Protein AF-A0A661QYV4-F1 (afdb_monomer)

Mean predicted aligned error: 10.54 Å

Nearest PDB structures (foldseek):
  2z9o-assembly1_B  TM=5.963E-01  e=1.284E+00  Escherichia coli K-12
  8gmx-assembly1_A  TM=3.041E-01  e=3.313E+00  Lacticaseibacillus rhamnosus GG
  7p7t-assembly1_Q  TM=2.553E-01  e=3.503E+00  Enterococcus faecalis
  5u2h-assembly2_B  TM=3.294E-01  e=9.039E+00  Ailuropoda melanoleuca
  6u9w-assembly1_C  TM=3.303E-01  e=8.549E+00  Rattus norvegicus

Solvent-accessible surface area (backbone atoms only — not comparable to full-atom values): 18587 Å² total; per-residue (Å²): 140,77,83,86,74,92,75,89,66,81,91,77,56,95,66,60,59,64,60,53,50,51,52,50,49,53,60,71,39,46,66,55,54,52,51,52,51,51,47,52,54,50,51,52,51,50,51,52,51,52,52,49,51,52,54,49,49,52,51,48,53,56,50,58,78,63,63,58,73,59,79,72,40,75,56,83,74,84,79,81,49,97,59,96,59,59,32,79,81,77,50,86,80,82,56,55,66,81,57,78,90,79,90,81,91,83,82,87,87,75,78,74,49,50,39,71,44,56,35,48,79,31,66,55,57,77,48,56,68,32,69,74,46,37,36,21,33,26,39,59,73,37,53,45,79,36,51,32,75,36,19,59,56,50,50,32,50,51,44,38,50,43,31,71,44,99,66,52,39,53,39,45,47,45,77,46,75,82,52,90,57,28,35,26,51,31,42,30,27,74,55,60,40,89,79,48,75,49,70,32,32,34,16,69,42,64,36,52,45,67,40,43,68,43,74,94,67,79,41,73,59,37,72,48,100,57,18,35,24,35,46,79,33,84,54,44,80,50,26,44,27,73,75,43,60,47,87,49,65,38,68,46,63,36,29,42,30,24,68,88,74,47,76,40,74,41,77,48,41,35,72,68,33,16,52,56,49,50,28,48,48,53,54,68,39,96,41,53,70,47,46,46,44,79,45,79,45,78,74,88,85,51,71,26,28,24,44,33,35,38,43,33,87,46,74,49,61,84,34,33,56,47,26,52,45,31,33,31,68

Radius of gyration: 41.39 Å; Cα contacts (8 Å, |Δi|>4): 556; chains: 1; bounding box: 146×60×66 Å

Foldseek 3Di:
DDDDDDDPPPPPDPPPVVVVVVVVVVVVCVVVVVVVVVVVVVVVVVVVVVVVVVVVVVVVVVVVVVVDVLVVLADDDDDQDPDPDGPVVVDDDHDHSPRDDDDDDDDDPDDFFKDKFKFFWAQDQQAFQADLQAFWKDKQLAIFGDHSNDGNPRSQVSLVVCLVDPDHSQWHWDWDDPDNSGIIIMIIRVDTDDVHIDIFGFWLHPNCVVRPRDDPDKAFQADDPFWFKFDWWQDQADAQCVRSVTPDHDWDWKWWQAPVRDTFTFTDTSVGDGNVRSQVRQCPTPGHQKHWDWDWDDPPPGIIIMIIIGRTDDMDDSTRPCRSRSRMD

Secondary structure (DSSP, 8-state):
---------TTTSS--HHHHHHHHHHHHHHHHHHHHHHHHHHHHHHHHHHHHHHHHHHHHHHHHTT--GGGG---------SSSS-GGGT------TTPPP--------------EEEPPPBS-SSS---GGG-EEEEETTEEEEEPTT--HHHHHHHHHHHHTSSS--SEEEEEEEEETTEEEEEEEESS-SSS---EEE-SSS-HHHHTTSS-S---BSEEETTEEE---BS-SSSBHHHHHT-SS--EEEEEEE-TTS-EEEEEEETTT-BHHHHHHHHHHS--TT-EEEEEEEE-SSSEEEEEEEES---EEESSSHHHHTTSB-

pLDDT: mean 90.56, std 11.26, range [36.16, 98.56]

Structure (mmCIF, N/CA/C/O backbone):
data_AF-A0A661QYV4-F1
#
_entry.id   AF-A0A661QYV4-F1
#
loop_
_atom_site.group_PDB
_atom_site.id
_atom_site.type_symbol
_atom_site.label_atom_id
_atom_site.label_alt_id
_atom_site.label_comp_id
_atom_site.label_asym_id
_atom_site.label_entity_id
_atom_site.label_seq_id
_atom_site.pdbx_PDB_ins_code
_atom_site.Cartn_x
_atom_site.Cartn_y
_atom_site.Cartn_z
_atom_site.occupancy
_atom_site.B_iso_or_equiv
_atom_site.auth_seq_id
_atom_site.auth_comp_id
_atom_site.auth_asym_id
_atom_site.auth_atom_id
_atom_site.pdbx_PDB_model_num
ATOM 1 N N . MET A 1 1 ? -114.377 -28.326 36.965 1.00 37.56 1 MET A N 1
ATOM 2 C CA . MET A 1 1 ? -114.613 -27.350 35.877 1.00 37.56 1 MET A CA 1
ATOM 3 C C . MET A 1 1 ? -114.542 -25.993 36.542 1.00 37.56 1 MET A C 1
ATOM 5 O O . MET A 1 1 ? -115.234 -25.814 37.524 1.00 37.56 1 MET A O 1
ATOM 9 N N . VAL A 1 2 ? -113.676 -25.058 36.188 1.00 36.16 2 VAL A N 1
ATOM 10 C CA . VAL A 1 2 ? -113.198 -24.597 34.875 1.00 36.16 2 VAL A CA 1
ATOM 11 C C . VAL A 1 2 ? -111.848 -23.915 35.216 1.00 36.16 2 VAL A C 1
ATOM 13 O O . VAL A 1 2 ? -111.773 -23.246 36.238 1.00 36.16 2 VAL A O 1
ATOM 16 N N . MET A 1 3 ? -110.692 -24.290 34.653 1.00 43.97 3 MET A N 1
ATOM 17 C CA . MET A 1 3 ? -110.145 -23.831 33.362 1.00 43.97 3 MET A CA 1
ATOM 18 C C . MET A 1 3 ? -110.310 -22.325 33.112 1.00 43.97 3 MET A C 1
ATOM 20 O O . MET A 1 3 ? -111.326 -21.742 33.454 1.00 43.97 3 MET A O 1
ATOM 24 N N . SER A 1 4 ? -109.329 -21.756 32.413 1.00 39.94 4 SER A N 1
ATOM 25 C CA . SER A 1 4 ? -109.308 -20.390 31.874 1.00 39.94 4 SER A CA 1
ATOM 26 C C . SER A 1 4 ? -109.080 -19.268 32.897 1.00 39.94 4 SER A C 1
ATOM 28 O O . SER A 1 4 ? -109.692 -19.225 33.951 1.00 39.94 4 SER A O 1
ATOM 30 N N . THR A 1 5 ? -108.217 -18.287 32.654 1.00 39.47 5 THR A N 1
ATOM 31 C CA . THR A 1 5 ? -107.481 -17.916 31.437 1.00 39.47 5 THR A CA 1
ATOM 32 C C . THR A 1 5 ? -106.412 -16.913 31.846 1.00 39.47 5 THR A C 1
ATOM 34 O O . THR A 1 5 ? -106.595 -16.155 32.793 1.00 39.47 5 THR A O 1
ATOM 37 N N . GLN A 1 6 ? -105.315 -16.915 31.100 1.00 56.28 6 GLN A N 1
ATOM 38 C CA . GLN A 1 6 ? -104.223 -15.952 31.161 1.00 56.28 6 GLN A CA 1
ATOM 39 C C . GLN A 1 6 ? -104.718 -14.501 31.275 1.00 56.28 6 GLN A C 1
ATOM 41 O O . GLN A 1 6 ? -105.495 -14.044 30.440 1.00 56.28 6 GLN A O 1
ATOM 46 N N . SER A 1 7 ? -104.169 -13.749 32.226 1.00 38.91 7 SER A N 1
ATOM 47 C CA . SER A 1 7 ? -104.033 -12.300 32.089 1.00 38.91 7 SER A CA 1
ATOM 48 C C . SER A 1 7 ? -102.706 -11.867 32.703 1.00 38.91 7 SER A C 1
ATOM 50 O O . SER A 1 7 ? -102.580 -11.695 33.916 1.00 38.91 7 SER A O 1
ATOM 52 N N . VAL A 1 8 ? -101.705 -11.717 31.837 1.00 56.12 8 VAL A N 1
ATOM 53 C CA . VAL A 1 8 ? -100.491 -10.950 32.117 1.00 56.12 8 VAL A CA 1
ATOM 54 C C . VAL A 1 8 ? -100.934 -9.516 32.397 1.00 56.12 8 VAL A C 1
ATOM 56 O O . VAL A 1 8 ? -101.281 -8.779 31.481 1.00 56.12 8 VAL A O 1
ATOM 59 N N . SER A 1 9 ? -100.954 -9.130 33.671 1.00 41.25 9 SER A N 1
ATOM 60 C CA . SER A 1 9 ? -101.151 -7.743 34.096 1.00 41.25 9 SER A CA 1
ATOM 61 C C . SER A 1 9 ? -99.788 -7.127 34.396 1.00 41.25 9 SER A C 1
ATOM 63 O O . SER A 1 9 ? -99.445 -6.829 35.541 1.00 41.25 9 SER A O 1
ATOM 65 N N . GLY A 1 10 ? -98.979 -6.991 33.347 1.00 54.81 10 GLY A N 1
ATOM 66 C CA . GLY A 1 10 ? -97.777 -6.171 33.397 1.00 54.81 10 GLY A CA 1
ATOM 67 C C . GLY A 1 10 ? -98.165 -4.706 33.594 1.00 54.81 10 GLY A C 1
ATOM 68 O O . GLY A 1 10 ? -99.114 -4.236 32.975 1.00 54.81 10 GLY A O 1
ATOM 69 N N . LEU A 1 11 ? -97.398 -4.006 34.436 1.00 50.47 11 LEU A N 1
ATOM 70 C CA . LEU A 1 11 ? -97.398 -2.557 34.718 1.00 50.47 11 LEU A CA 1
ATOM 71 C C . LEU A 1 11 ? -98.163 -2.044 35.959 1.00 50.47 11 LEU A C 1
ATOM 73 O O . LEU A 1 11 ? -97.862 -0.927 36.366 1.00 50.47 11 LEU A O 1
ATOM 77 N N . ALA A 1 12 ? -99.055 -2.809 36.612 1.00 51.59 12 ALA A N 1
ATOM 78 C CA . ALA A 1 12 ? -99.827 -2.304 37.775 1.00 51.59 12 ALA A CA 1
ATOM 79 C C . ALA A 1 12 ? -99.803 -3.170 39.054 1.00 51.59 12 ALA A C 1
ATOM 81 O O . ALA A 1 12 ? -100.277 -2.730 40.100 1.00 51.59 12 ALA A O 1
ATOM 82 N N . SER A 1 13 ? -99.245 -4.383 39.012 1.00 53.25 13 SER A N 1
ATOM 83 C CA . SER A 1 13 ? -98.922 -5.120 40.240 1.00 53.25 13 SER A CA 1
ATOM 84 C C . SER A 1 13 ? -97.615 -4.543 40.776 1.00 53.25 13 SER A C 1
ATOM 86 O O . SER A 1 13 ? -96.685 -4.395 39.990 1.00 53.25 13 SER A O 1
ATOM 88 N N . GLY A 1 14 ? -97.490 -4.235 42.067 1.00 55.12 14 GLY A N 1
ATOM 89 C CA . GLY A 1 14 ? -96.231 -3.793 42.701 1.00 55.12 14 GLY A CA 1
ATOM 90 C C . GLY A 1 14 ? -95.089 -4.827 42.661 1.00 55.12 14 GLY A C 1
ATOM 91 O O . GLY A 1 14 ? -94.194 -4.791 43.496 1.00 55.12 14 GLY A O 1
ATOM 92 N N . LEU A 1 15 ? -95.148 -5.775 41.723 1.00 54.16 15 LEU A N 1
ATOM 93 C CA . LEU A 1 15 ? -94.100 -6.694 41.331 1.00 54.16 15 LEU A CA 1
ATOM 94 C C . LEU A 1 15 ? -93.075 -5.940 40.487 1.00 54.16 15 LEU A C 1
ATOM 96 O O . LEU A 1 15 ? -93.320 -5.601 39.324 1.00 54.16 15 LEU A O 1
ATOM 100 N N . ASP A 1 16 ? -91.909 -5.717 41.084 1.00 71.69 16 ASP A N 1
ATOM 101 C CA . ASP A 1 16 ? -90.728 -5.222 40.392 1.00 71.69 16 ASP A CA 1
ATOM 102 C C . ASP A 1 16 ? -90.175 -6.311 39.458 1.00 71.69 16 ASP A C 1
ATOM 104 O O . ASP A 1 16 ? -89.226 -7.035 39.753 1.00 71.69 16 ASP A O 1
ATOM 108 N N . TRP A 1 17 ? -90.833 -6.475 38.313 1.00 71.06 17 TRP A N 1
ATOM 109 C CA . TRP A 1 17 ? -90.435 -7.428 37.282 1.00 71.06 17 TRP A CA 1
ATOM 110 C C . TRP A 1 17 ? -89.042 -7.119 36.725 1.00 71.06 17 TRP A C 1
ATOM 112 O O . TRP A 1 17 ? -88.386 -8.034 36.235 1.00 71.06 17 TRP A O 1
ATOM 122 N N . ARG A 1 18 ? -88.573 -5.863 36.825 1.00 71.62 18 ARG A N 1
ATOM 123 C CA . ARG A 1 18 ? -87.194 -5.510 36.476 1.00 71.62 18 ARG A CA 1
ATOM 124 C C . ARG A 1 18 ? -86.229 -6.153 37.459 1.00 71.62 18 ARG A C 1
ATOM 126 O O . ARG A 1 18 ? -85.335 -6.847 37.005 1.00 71.62 18 ARG A O 1
ATOM 133 N N . SER A 1 19 ? -86.486 -6.057 38.765 1.00 76.50 19 SER A N 1
ATOM 134 C CA . SER A 1 19 ? -85.679 -6.755 39.777 1.00 76.50 19 SER A CA 1
ATOM 135 C C . SER A 1 19 ? -85.677 -8.277 39.588 1.00 76.50 19 SER A C 1
ATOM 137 O O . SER A 1 19 ? -84.634 -8.900 39.736 1.00 76.50 19 SER A O 1
ATOM 139 N N . ILE A 1 20 ? -86.810 -8.893 39.226 1.00 77.69 20 ILE A N 1
ATOM 140 C CA . ILE A 1 20 ? -86.879 -10.350 38.988 1.00 77.69 20 ILE A CA 1
ATOM 141 C C . ILE A 1 20 ? -86.113 -10.752 37.719 1.00 77.69 20 ILE A C 1
ATOM 143 O O . ILE A 1 20 ? -85.428 -11.774 37.718 1.00 77.69 20 ILE A O 1
ATOM 147 N N . ILE A 1 21 ? -86.215 -9.969 36.640 1.00 80.06 21 ILE A N 1
ATOM 148 C CA . ILE A 1 21 ? -85.431 -10.202 35.420 1.00 80.06 21 ILE A CA 1
ATOM 149 C C . ILE A 1 21 ? -83.944 -9.980 35.691 1.00 80.06 21 ILE A C 1
ATOM 151 O O . ILE A 1 21 ? -83.141 -10.802 35.267 1.00 80.06 21 ILE A O 1
ATOM 155 N N . ASP A 1 22 ? -83.573 -8.941 36.435 1.00 80.88 22 ASP A N 1
ATOM 156 C CA . ASP A 1 22 ? -82.189 -8.691 36.834 1.00 80.88 22 ASP A CA 1
ATOM 157 C C . ASP A 1 22 ? -81.645 -9.841 37.691 1.00 80.88 22 ASP A C 1
ATOM 159 O O . ASP A 1 22 ? -80.514 -10.277 37.491 1.00 80.88 22 ASP A O 1
ATOM 163 N N . ASP A 1 23 ? -82.443 -10.393 38.607 1.00 80.19 23 ASP A N 1
ATOM 164 C CA . ASP A 1 23 ? -82.041 -11.535 39.432 1.00 80.19 23 ASP A CA 1
ATOM 165 C C . ASP A 1 23 ? -81.943 -12.846 38.630 1.00 80.19 23 ASP A C 1
ATOM 167 O O . ASP A 1 23 ? -81.025 -13.636 38.863 1.00 80.19 23 ASP A O 1
ATOM 171 N N . LEU A 1 24 ? -82.813 -13.065 37.636 1.00 80.88 24 LEU A N 1
ATOM 172 C CA . LEU A 1 24 ? -82.694 -14.183 36.690 1.00 80.88 24 LEU A CA 1
ATOM 173 C C . LEU A 1 24 ? -81.483 -14.021 35.763 1.00 80.88 24 LEU A C 1
ATOM 175 O O . LEU A 1 24 ? -80.757 -14.989 35.550 1.00 80.88 24 LEU A O 1
ATOM 179 N N . MET A 1 25 ? -81.212 -12.807 35.272 1.00 81.06 25 MET A N 1
ATOM 180 C CA . MET A 1 25 ? -80.010 -12.509 34.490 1.00 81.06 25 MET A CA 1
ATOM 181 C C . MET A 1 25 ? -78.741 -12.717 35.317 1.00 81.06 25 MET A C 1
ATOM 183 O O . MET A 1 25 ? -77.788 -13.290 34.805 1.00 81.06 25 MET A O 1
ATOM 187 N N . LYS A 1 26 ? -78.719 -12.339 36.604 1.00 83.25 26 LYS A N 1
ATOM 188 C CA . LYS A 1 26 ? -77.592 -12.642 37.507 1.00 83.25 26 LYS A CA 1
ATOM 189 C C . LYS A 1 26 ? -77.372 -14.146 37.672 1.00 83.25 26 LYS A C 1
ATOM 191 O O . LYS A 1 26 ? -76.231 -14.587 37.743 1.00 83.25 26 LYS A O 1
ATOM 196 N N . ILE A 1 27 ? -78.440 -14.944 37.750 1.00 83.19 27 ILE A N 1
ATOM 197 C CA . ILE A 1 27 ? -78.331 -16.409 37.828 1.00 83.19 27 ILE A CA 1
ATOM 198 C C . ILE A 1 27 ? -77.784 -16.981 36.516 1.00 83.19 27 ILE A C 1
ATOM 200 O O . ILE A 1 27 ? -76.873 -17.807 36.564 1.00 83.19 27 ILE A O 1
ATOM 204 N N . GLU A 1 28 ? -78.290 -16.510 35.376 1.00 83.56 28 GLU A N 1
ATOM 205 C CA . GLU A 1 28 ? -77.839 -16.916 34.039 1.00 83.56 28 GLU A CA 1
ATOM 206 C C . GLU A 1 28 ? -76.396 -16.460 33.748 1.00 83.56 28 GLU A C 1
ATOM 208 O O . GLU A 1 28 ? -75.685 -17.122 33.000 1.00 83.56 28 GLU A O 1
ATOM 213 N N . HIS A 1 29 ? -75.924 -15.377 34.383 1.00 90.88 29 HIS A N 1
ATOM 214 C CA . HIS A 1 29 ? -74.552 -14.865 34.259 1.00 90.88 29 HIS A CA 1
ATOM 215 C C . HIS A 1 29 ? -73.533 -15.588 35.157 1.00 90.88 29 HIS A C 1
ATOM 217 O O . HIS A 1 29 ? -72.329 -15.474 34.936 1.00 90.88 29 HIS A O 1
ATOM 223 N N . ARG A 1 30 ? -73.964 -16.408 36.128 1.00 87.50 30 ARG A N 1
ATOM 224 C CA . ARG A 1 30 ? -73.048 -17.190 36.990 1.00 87.50 30 ARG A CA 1
ATOM 225 C C . ARG A 1 30 ? -71.982 -18.007 36.238 1.00 87.50 30 ARG A C 1
ATOM 227 O O . ARG A 1 30 ? -70.852 -18.052 36.721 1.00 87.50 30 ARG A O 1
ATOM 234 N N . PRO A 1 31 ? -72.270 -18.672 35.099 1.00 88.81 31 PRO A N 1
ATOM 235 C CA . PRO A 1 31 ? -71.253 -19.373 34.318 1.00 88.81 31 PRO A CA 1
ATOM 236 C C . PRO A 1 31 ? -70.201 -18.414 33.755 1.00 88.81 31 PRO A C 1
ATOM 238 O O . PRO A 1 31 ? -69.024 -18.760 33.719 1.00 88.81 31 PRO A O 1
ATOM 241 N N . VAL A 1 32 ? -70.614 -17.207 33.354 1.00 89.00 32 VAL A N 1
ATOM 242 C CA . VAL A 1 32 ? -69.711 -16.157 32.867 1.00 89.00 32 VAL A CA 1
ATOM 243 C C . VAL A 1 32 ? -68.823 -15.667 34.005 1.00 89.00 32 VAL A C 1
ATOM 245 O O . VAL A 1 32 ? -67.611 -15.620 33.833 1.00 89.00 32 VAL A O 1
ATOM 248 N N . ASP A 1 33 ? -69.387 -15.418 35.190 1.00 90.56 33 ASP A N 1
ATOM 249 C CA . ASP A 1 33 ? -68.606 -15.032 36.373 1.00 90.56 33 ASP A CA 1
ATOM 250 C C . ASP A 1 33 ? -67.588 -16.117 36.759 1.00 90.56 33 ASP A C 1
ATOM 252 O O . ASP A 1 33 ? -66.456 -15.815 37.136 1.00 90.56 33 ASP A O 1
ATOM 256 N N . LEU A 1 34 ? -67.953 -17.400 36.652 1.00 91.69 34 LEU A N 1
ATOM 257 C CA . LEU A 1 34 ? -67.032 -18.516 36.890 1.00 91.69 34 LEU A CA 1
ATOM 258 C C . LEU A 1 34 ? -65.874 -18.527 35.884 1.00 91.69 34 LEU A C 1
ATOM 260 O O . LEU A 1 34 ? -64.726 -18.706 36.291 1.00 91.69 34 LEU A O 1
ATOM 264 N N . VAL A 1 35 ? -66.156 -18.321 34.596 1.00 93.06 35 VAL A N 1
ATOM 265 C CA . VAL A 1 35 ? -65.128 -18.271 33.544 1.00 93.06 35 VAL A CA 1
ATOM 266 C C . VAL A 1 35 ? -64.252 -17.021 33.677 1.00 93.06 35 VAL A C 1
ATOM 268 O O . VAL A 1 35 ? -63.037 -17.128 33.528 1.00 93.06 35 VAL A O 1
ATOM 271 N N . GLU A 1 36 ? -64.812 -15.859 34.021 1.00 92.56 36 GLU A N 1
ATOM 272 C CA . GLU A 1 36 ? -64.037 -14.628 34.232 1.00 92.56 36 GLU A CA 1
ATOM 273 C C . GLU A 1 36 ? -63.127 -14.748 35.466 1.00 92.56 36 GLU A C 1
ATOM 275 O O . GLU A 1 36 ? -61.961 -14.354 35.420 1.00 92.56 36 GLU A O 1
ATOM 280 N N . ASN A 1 37 ? -63.602 -15.390 36.540 1.00 92.94 37 ASN A N 1
ATOM 281 C CA . ASN A 1 37 ? -62.767 -15.723 37.697 1.00 92.94 37 ASN A CA 1
ATOM 282 C C . ASN A 1 37 ? -61.632 -16.691 37.319 1.00 92.94 37 ASN A C 1
ATOM 284 O O . ASN A 1 37 ? -60.481 -16.459 37.688 1.00 92.94 37 ASN A O 1
ATOM 288 N N . GLN A 1 38 ? -61.922 -17.738 36.535 1.00 93.75 38 GLN A N 1
ATOM 289 C CA . GLN A 1 38 ? -60.893 -18.657 36.029 1.00 93.75 38 GLN A CA 1
ATOM 290 C C . GLN A 1 38 ? -59.862 -17.934 35.158 1.00 93.75 38 GLN A C 1
ATOM 292 O O . GLN A 1 38 ? -58.663 -18.161 35.314 1.00 93.75 38 GLN A O 1
ATOM 297 N N . LYS A 1 39 ? -60.309 -17.044 34.267 1.00 94.56 39 LYS A N 1
ATOM 298 C CA . LYS A 1 39 ? -59.438 -16.209 33.436 1.00 94.56 39 LYS A CA 1
ATOM 299 C C . LYS A 1 39 ? -58.541 -15.323 34.296 1.00 94.56 39 LYS A C 1
ATOM 301 O O . LYS A 1 39 ? -57.332 -15.344 34.089 1.00 94.56 39 LYS A O 1
ATOM 306 N N . SER A 1 40 ? -59.092 -14.634 35.299 1.00 95.06 40 SER A N 1
ATOM 307 C CA . SER A 1 40 ? -58.305 -13.822 36.238 1.00 95.06 40 SER A CA 1
ATOM 308 C C . SER A 1 40 ? -57.241 -14.654 36.966 1.00 95.06 40 SER A C 1
ATOM 310 O O . SER A 1 40 ? -56.095 -14.224 37.108 1.00 95.06 40 SER A O 1
ATOM 312 N N . ASP A 1 41 ? -57.577 -15.876 37.383 1.00 95.69 41 ASP A N 1
ATOM 313 C CA . ASP A 1 41 ? -56.621 -16.788 38.015 1.00 95.69 41 ASP A CA 1
ATOM 314 C C . ASP A 1 41 ? -55.533 -17.270 37.043 1.00 95.69 41 ASP A C 1
ATOM 316 O O . ASP A 1 41 ? -54.366 -17.385 37.432 1.00 95.69 41 ASP A O 1
ATOM 320 N N . TYR A 1 42 ? -55.875 -17.538 35.779 1.00 96.00 42 TYR A N 1
ATOM 321 C CA . TYR A 1 42 ? -54.898 -17.889 34.745 1.00 96.00 42 TYR A CA 1
ATOM 322 C C . TYR A 1 42 ? -53.994 -16.711 34.365 1.00 96.00 42 TYR A C 1
ATOM 324 O O . TYR A 1 42 ? -52.795 -16.920 34.197 1.00 96.00 42 TYR A O 1
ATOM 332 N N . GLU A 1 43 ? -54.516 -15.486 34.291 1.00 95.50 43 GLU A N 1
ATOM 333 C CA . GLU A 1 43 ? -53.730 -14.270 34.040 1.00 95.50 43 GLU A CA 1
ATOM 334 C C . GLU A 1 43 ? -52.725 -14.008 35.169 1.00 95.50 43 GLU A C 1
ATOM 336 O O . GLU A 1 43 ? -51.551 -13.750 34.898 1.00 95.50 43 GLU A O 1
ATOM 341 N N . LYS A 1 44 ? -53.132 -14.175 36.437 1.00 96.06 44 LYS A N 1
ATOM 342 C CA . LYS A 1 44 ? -52.207 -14.111 37.586 1.00 96.06 44 LYS A CA 1
ATOM 343 C C . LYS A 1 44 ? -51.114 -15.172 37.480 1.00 96.06 44 LYS A C 1
ATOM 345 O O . LYS A 1 44 ? -49.937 -14.850 37.615 1.00 96.06 44 LYS A O 1
ATOM 350 N N . LYS A 1 45 ? -51.480 -16.427 37.189 1.00 95.19 45 LYS A N 1
ATOM 351 C CA . LYS A 1 45 ? -50.505 -17.517 36.990 1.00 95.19 45 LYS A CA 1
ATOM 352 C C . LYS A 1 45 ? -49.539 -17.209 35.847 1.00 95.19 45 LYS A C 1
ATOM 354 O O . LYS A 1 45 ? -48.346 -17.445 35.997 1.00 95.19 45 LYS A O 1
ATOM 359 N N . LEU A 1 46 ? -50.032 -16.685 34.725 1.00 95.81 46 LEU A N 1
ATOM 360 C CA . LEU A 1 46 ? -49.204 -16.296 33.584 1.00 95.81 46 LEU A CA 1
ATOM 361 C C . LEU A 1 46 ? -48.212 -15.192 33.969 1.00 95.81 46 LEU A C 1
ATOM 363 O O . LEU A 1 46 ? -47.031 -15.316 33.654 1.00 95.81 46 LEU A O 1
ATOM 367 N N . SER A 1 47 ? -48.666 -14.163 34.688 1.00 95.75 47 SER A N 1
ATOM 368 C CA . SER A 1 47 ? -47.808 -13.081 35.184 1.00 95.75 47 SER A CA 1
ATOM 369 C C . SER A 1 47 ? -46.700 -13.606 36.105 1.00 95.75 47 SER A C 1
ATOM 371 O O . SER A 1 47 ? -45.536 -13.233 35.951 1.00 95.75 47 SER A O 1
ATOM 373 N N . GLU A 1 48 ? -47.025 -14.518 37.027 1.00 96.75 48 GLU A N 1
ATOM 374 C CA . GLU A 1 48 ? -46.026 -15.161 37.893 1.00 96.75 48 GLU A CA 1
ATOM 375 C C . GLU A 1 48 ? -45.021 -16.002 37.086 1.00 96.75 48 GLU A C 1
ATOM 377 O O . GLU A 1 48 ? -43.814 -15.909 37.311 1.00 96.75 48 GLU A O 1
ATOM 382 N N . TRP A 1 49 ? -45.480 -16.759 36.081 1.00 97.25 49 TRP A N 1
ATOM 383 C CA . TRP A 1 49 ? -44.596 -17.516 35.185 1.00 97.25 49 TRP A CA 1
ATOM 384 C C . TRP A 1 49 ? -43.684 -16.617 34.343 1.00 97.25 49 TRP A C 1
ATOM 386 O O . TRP A 1 49 ? -42.509 -16.934 34.169 1.00 97.25 49 TRP A O 1
ATOM 396 N N . GLN A 1 50 ? -44.183 -15.483 33.848 1.00 96.81 50 GLN A N 1
ATOM 397 C CA . GLN A 1 50 ? -43.380 -14.497 33.116 1.00 96.81 50 GLN A CA 1
ATOM 398 C C . GLN A 1 50 ? -42.321 -13.849 34.018 1.00 96.81 50 GLN A C 1
ATOM 400 O O . GLN A 1 50 ? -41.164 -13.704 33.610 1.00 96.81 50 GLN A O 1
ATOM 405 N N . SER A 1 51 ? -42.687 -13.515 35.260 1.00 96.62 51 SER A N 1
ATOM 406 C CA . SER A 1 51 ? -41.760 -13.009 36.279 1.00 96.62 51 SER A CA 1
ATOM 407 C C . SER A 1 51 ? -40.672 -14.038 36.595 1.00 96.62 51 SER A C 1
ATOM 409 O O . SER A 1 51 ? -39.481 -13.714 36.578 1.00 96.62 51 SER A O 1
ATOM 411 N N . PHE A 1 52 ? -41.058 -15.301 36.799 1.00 96.81 52 PHE A N 1
ATOM 412 C CA . PHE A 1 52 ? -40.123 -16.399 37.029 1.00 96.81 52 PHE A CA 1
ATOM 413 C C . PHE A 1 52 ? -39.172 -16.600 35.844 1.00 96.81 52 PHE A C 1
ATOM 415 O O . PHE A 1 52 ? -37.959 -16.652 36.040 1.00 96.81 52 PHE A O 1
ATOM 422 N N . ASN A 1 53 ? -39.697 -16.640 34.616 1.00 96.81 53 ASN A N 1
ATOM 423 C CA . ASN A 1 53 ? -38.890 -16.773 33.404 1.00 96.81 53 ASN A CA 1
ATOM 424 C C . ASN A 1 53 ? -37.882 -15.624 33.260 1.00 96.81 53 ASN A C 1
ATOM 426 O O . ASN A 1 53 ? -36.720 -15.860 32.945 1.00 96.81 53 ASN A O 1
ATOM 430 N N . SER A 1 54 ? -38.298 -14.391 33.560 1.00 96.69 54 SER A N 1
ATOM 431 C CA . SER A 1 54 ? -37.410 -13.223 33.527 1.00 96.69 54 SER A CA 1
ATOM 432 C C . SER A 1 54 ? -36.275 -13.351 34.545 1.00 96.69 54 SER A C 1
ATOM 434 O O . SER A 1 54 ? -35.116 -13.131 34.208 1.00 96.69 54 SER A O 1
ATOM 436 N N . LYS A 1 55 ? -36.582 -13.778 35.778 1.00 97.31 55 LYS A N 1
ATOM 437 C CA . LYS A 1 55 ? -35.569 -14.010 36.822 1.00 97.31 55 LYS A CA 1
ATOM 438 C C . LYS A 1 55 ? -34.608 -15.140 36.453 1.00 97.31 55 LYS A C 1
ATOM 440 O O . LYS A 1 55 ? -33.408 -15.014 36.688 1.00 97.31 55 LYS A O 1
ATOM 445 N N . LEU A 1 56 ? -35.117 -16.224 35.869 1.00 97.12 56 LEU A N 1
ATOM 446 C CA . LEU A 1 56 ? -34.298 -17.345 35.416 1.00 97.12 56 LEU A CA 1
ATOM 447 C C . LEU A 1 56 ? -33.385 -16.936 34.255 1.00 97.12 56 LEU A C 1
ATOM 449 O O . LEU A 1 56 ? -32.216 -17.314 34.243 1.00 97.12 56 LEU A O 1
ATOM 453 N N . LEU A 1 57 ? -33.886 -16.121 33.323 1.00 97.12 57 LEU A N 1
ATOM 454 C CA . LEU A 1 57 ? -33.084 -15.558 32.243 1.00 97.12 57 LEU A CA 1
ATOM 455 C C . LEU A 1 57 ? -31.967 -14.662 32.792 1.00 97.12 57 LEU A C 1
ATOM 457 O O . LEU A 1 57 ? -30.822 -14.826 32.388 1.00 97.12 57 LEU A O 1
ATOM 461 N N . SER A 1 58 ? -32.260 -13.787 33.763 1.00 96.81 58 SER A N 1
ATOM 462 C CA . SER A 1 58 ? -31.230 -12.970 34.421 1.00 96.81 58 SER A CA 1
ATOM 463 C C . SER A 1 58 ? -30.160 -13.821 35.110 1.00 96.81 58 SER A C 1
ATOM 465 O O . SER A 1 58 ? -28.975 -13.519 34.993 1.00 96.81 58 SER A O 1
ATOM 467 N N . LEU A 1 59 ? -30.557 -14.898 35.797 1.00 96.38 59 LEU A N 1
ATOM 468 C CA . LEU A 1 59 ? -29.611 -15.824 36.423 1.00 96.38 59 LEU A CA 1
ATOM 469 C C . LEU A 1 59 ? -28.752 -16.548 35.378 1.00 96.38 59 LEU A C 1
ATOM 471 O O . LEU A 1 59 ? -27.541 -16.659 35.558 1.00 96.38 59 LEU A O 1
ATOM 475 N N . LYS A 1 60 ? -29.365 -17.014 34.283 1.00 96.12 60 LYS A N 1
ATOM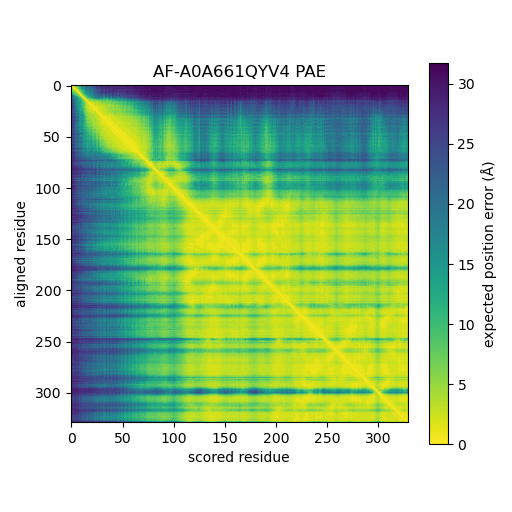 476 C CA . LYS A 1 60 ? -28.652 -17.643 33.167 1.00 96.12 60 LYS A CA 1
ATOM 477 C C . LYS A 1 60 ? -27.612 -16.687 32.585 1.00 96.12 60 LYS A C 1
ATOM 479 O O . LYS A 1 60 ? -26.457 -17.077 32.483 1.00 96.12 60 LYS A O 1
ATOM 484 N N . SER A 1 61 ? -27.992 -15.446 32.278 1.00 95.25 61 SER A N 1
ATOM 485 C CA . SER A 1 61 ? -27.066 -14.438 31.751 1.00 95.25 61 SER A CA 1
ATOM 486 C C . SER A 1 61 ? -25.914 -14.154 32.714 1.00 95.25 61 SER A C 1
ATOM 488 O O . SER A 1 61 ? -24.765 -14.142 32.291 1.00 95.25 61 SER A O 1
ATOM 490 N N . ALA A 1 62 ? -26.194 -14.004 34.014 1.00 93.88 62 ALA A N 1
ATOM 491 C CA . ALA A 1 62 ? -25.148 -13.801 35.017 1.00 93.88 62 ALA A CA 1
ATOM 492 C C . ALA A 1 62 ? -24.185 -14.998 35.117 1.00 93.88 62 ALA A C 1
ATOM 494 O O . ALA A 1 62 ? -22.986 -14.811 35.291 1.00 93.88 62 ALA A O 1
ATOM 495 N N . SER A 1 63 ? -24.698 -16.226 34.990 1.00 93.06 63 SER A N 1
ATOM 496 C CA . SER A 1 63 ? -23.866 -17.432 34.980 1.00 93.06 63 SER A CA 1
ATOM 497 C C . SER A 1 63 ? -23.059 -17.581 33.691 1.00 93.06 63 SER A C 1
ATOM 499 O O . SER A 1 63 ? -21.956 -18.115 33.744 1.00 93.06 63 SER A O 1
ATOM 501 N N . GLU A 1 64 ? -23.597 -17.155 32.546 1.00 93.00 64 GLU A N 1
ATOM 502 C CA . GLU A 1 64 ? -22.878 -17.154 31.267 1.00 93.00 64 GLU A CA 1
ATOM 503 C C . GLU A 1 64 ? -21.706 -16.173 31.306 1.00 93.00 64 GLU A C 1
ATOM 505 O O . GLU A 1 64 ? -20.605 -16.558 30.933 1.00 93.00 64 GLU A O 1
ATOM 510 N N . SER A 1 65 ? -21.895 -14.977 31.871 1.00 88.81 65 SER A N 1
ATOM 511 C CA . SER A 1 65 ? -20.820 -13.993 32.075 1.00 88.81 65 SER A CA 1
ATOM 512 C C . SER A 1 65 ? -19.739 -14.412 33.078 1.00 88.81 65 SER A C 1
ATOM 514 O O . SER A 1 65 ? -18.754 -13.705 33.220 1.00 88.81 65 SER A O 1
ATOM 516 N N . LEU A 1 66 ? -19.930 -15.503 33.824 1.00 88.50 66 LEU A N 1
ATOM 517 C CA . LEU A 1 66 ? -18.970 -15.990 34.824 1.00 88.50 66 LEU A CA 1
ATOM 518 C C . LEU A 1 66 ? -18.318 -17.317 34.408 1.00 88.50 66 LEU A C 1
ATOM 520 O O . LEU A 1 66 ? -17.553 -17.909 35.169 1.00 88.50 66 LEU A O 1
ATOM 524 N N . LYS A 1 67 ? -18.690 -17.844 33.238 1.00 89.44 67 LYS A N 1
ATOM 525 C CA . LYS A 1 67 ? -18.290 -19.181 32.804 1.00 89.44 67 LYS A CA 1
ATOM 526 C C . LYS A 1 67 ? -16.844 -19.216 32.313 1.00 89.44 67 LYS A C 1
ATOM 528 O O . LYS A 1 67 ? -16.210 -20.262 32.457 1.00 89.44 67 LYS A O 1
ATOM 533 N N . ASP A 1 68 ? -16.353 -18.122 31.740 1.00 83.81 68 ASP A N 1
ATOM 534 C CA . ASP A 1 68 ? -15.071 -18.091 31.046 1.00 83.81 68 ASP A CA 1
ATOM 535 C C . ASP A 1 68 ? -13.922 -17.857 32.044 1.00 83.81 68 ASP A C 1
ATOM 537 O O . ASP A 1 68 ? -13.830 -16.794 32.657 1.00 83.81 68 ASP A O 1
ATOM 541 N N . PRO A 1 69 ? -13.020 -18.840 32.251 1.00 78.94 69 PRO A N 1
ATOM 542 C CA . PRO A 1 69 ? -11.933 -18.710 33.224 1.00 78.94 69 PRO A CA 1
ATOM 543 C C . PRO A 1 69 ? -10.958 -17.567 32.905 1.00 78.94 69 PRO A C 1
ATOM 545 O O . PRO A 1 69 ? -10.288 -17.067 33.806 1.00 78.94 69 PRO A O 1
ATOM 548 N N . GLU A 1 70 ? -10.876 -17.153 31.637 1.00 76.44 70 GLU A N 1
ATOM 549 C CA . GLU A 1 70 ? -10.025 -16.048 31.182 1.00 76.44 70 GLU A CA 1
ATOM 550 C C . GLU A 1 70 ? -10.448 -14.693 31.761 1.00 76.44 70 GLU A C 1
ATOM 552 O O . GLU A 1 70 ? -9.578 -13.860 32.014 1.00 76.44 70 GLU A O 1
ATOM 557 N N . ASP A 1 71 ? -11.733 -14.507 32.089 1.00 77.62 71 ASP A N 1
ATOM 558 C CA . ASP A 1 71 ? -12.243 -13.291 32.742 1.00 77.62 71 ASP A CA 1
ATOM 559 C C . ASP A 1 71 ? -11.681 -13.103 34.161 1.00 77.62 71 ASP A C 1
ATOM 561 O O . ASP A 1 71 ? -11.737 -12.010 34.727 1.00 77.62 71 ASP A O 1
ATOM 565 N N . PHE A 1 72 ? -11.108 -14.160 34.746 1.00 80.12 72 PHE A N 1
ATOM 566 C CA . PHE A 1 72 ? -10.438 -14.116 36.045 1.00 80.12 72 PHE A CA 1
ATOM 567 C C . PHE A 1 72 ? -8.923 -13.887 35.937 1.00 80.12 72 PHE A C 1
ATOM 569 O O . PHE A 1 72 ? -8.286 -13.576 36.946 1.00 80.12 72 PHE A O 1
ATOM 576 N N . ASN A 1 73 ? -8.343 -13.975 34.735 1.00 73.38 73 ASN A N 1
ATOM 577 C CA . ASN A 1 73 ? -6.924 -13.709 34.471 1.00 73.38 73 ASN A CA 1
ATOM 578 C C . ASN A 1 73 ? -6.698 -12.222 34.149 1.00 73.38 73 ASN A C 1
ATOM 580 O O . ASN A 1 73 ? -6.138 -11.856 33.116 1.00 73.38 73 ASN A O 1
ATOM 584 N N . LEU A 1 74 ? -7.164 -11.348 35.043 1.00 76.12 74 LEU A N 1
ATOM 585 C CA . LEU A 1 74 ? -7.035 -9.901 34.894 1.00 76.12 74 LEU A CA 1
ATOM 586 C C . LEU A 1 74 ? -5.668 -9.439 35.396 1.00 76.12 74 LEU A C 1
ATOM 588 O O . LEU A 1 74 ? -5.374 -9.473 36.593 1.00 76.12 74 LEU A O 1
ATOM 592 N N . TYR A 1 75 ? -4.844 -8.954 34.476 1.00 83.50 75 TYR A N 1
ATOM 593 C CA . TYR A 1 75 ? -3.563 -8.345 34.801 1.00 83.50 75 TYR A CA 1
ATOM 594 C C . TYR A 1 75 ? -3.688 -6.826 34.824 1.00 83.50 75 TYR A C 1
ATOM 596 O O . TYR A 1 75 ? -4.343 -6.215 33.982 1.00 83.50 75 TYR A O 1
ATOM 604 N N . THR A 1 76 ? -3.034 -6.204 35.800 1.00 83.56 76 THR A N 1
ATOM 605 C CA . THR A 1 76 ? -2.917 -4.747 35.872 1.00 83.56 76 THR A CA 1
ATOM 606 C C . THR A 1 76 ? -1.480 -4.347 35.598 1.00 83.56 76 THR A C 1
ATOM 608 O O . THR A 1 76 ? -0.535 -4.994 36.050 1.00 83.56 76 THR A O 1
ATOM 611 N N . THR A 1 77 ? -1.308 -3.274 34.839 1.00 86.75 77 THR A N 1
ATOM 612 C CA . THR A 1 77 ? 0.002 -2.708 34.534 1.00 86.75 77 THR A CA 1
ATOM 613 C C . THR A 1 77 ? 0.276 -1.536 35.465 1.00 86.75 77 THR A C 1
ATOM 615 O O . THR A 1 77 ? -0.544 -0.626 35.587 1.00 86.75 77 THR A O 1
ATOM 618 N N . SER A 1 78 ? 1.448 -1.526 36.090 1.00 87.75 78 SER A N 1
ATOM 619 C CA . SER A 1 78 ? 1.967 -0.379 36.836 1.00 87.75 78 SER A CA 1
ATOM 620 C C . SER A 1 78 ? 3.354 -0.054 36.308 1.00 87.75 78 SER A C 1
ATOM 622 O O . SER A 1 78 ? 4.149 -0.960 36.063 1.00 87.75 78 SER A O 1
ATOM 624 N N . MET A 1 79 ? 3.636 1.229 36.099 1.00 88.50 79 MET A N 1
ATOM 625 C CA . MET A 1 79 ? 4.896 1.684 35.519 1.00 88.50 79 MET A CA 1
ATOM 626 C C . MET A 1 79 ? 5.546 2.734 36.407 1.00 88.50 79 MET A C 1
ATOM 628 O O . MET A 1 79 ? 4.878 3.597 36.977 1.00 88.50 79 MET A O 1
ATOM 632 N N . GLN A 1 80 ? 6.870 2.670 36.482 1.00 86.44 80 GLN A N 1
ATOM 633 C CA . GLN A 1 80 ? 7.708 3.658 37.145 1.00 86.44 80 GLN A CA 1
ATOM 634 C C . GLN A 1 80 ? 8.804 4.095 36.178 1.00 86.44 80 GLN A C 1
ATOM 636 O O . GLN A 1 80 ? 9.306 3.293 35.393 1.00 86.44 80 GLN A O 1
ATOM 641 N N . SER A 1 81 ? 9.145 5.379 36.223 1.00 87.56 81 SER A N 1
ATOM 642 C CA . SER A 1 81 ? 10.230 5.958 35.434 1.00 87.56 81 SER A CA 1
ATOM 643 C C . SER A 1 81 ? 11.457 6.107 36.321 1.00 87.56 81 SER A C 1
ATOM 645 O O . SER A 1 81 ? 11.335 6.394 37.511 1.00 87.56 81 SER A O 1
ATOM 647 N N . THR A 1 82 ? 12.641 5.921 35.746 1.00 82.31 82 THR A N 1
ATOM 648 C CA . THR A 1 82 ? 13.917 6.150 36.436 1.00 82.31 82 THR A CA 1
ATOM 649 C C . THR A 1 82 ? 14.344 7.622 36.427 1.00 82.31 82 THR A C 1
ATOM 651 O O . THR A 1 82 ? 15.358 7.949 37.036 1.00 82.31 82 THR A O 1
ATOM 654 N N . GLY A 1 83 ? 13.619 8.499 35.721 1.00 79.81 83 GLY A N 1
ATOM 655 C CA . GLY A 1 83 ? 13.908 9.933 35.621 1.00 79.81 83 GLY A CA 1
ATOM 656 C C . GLY A 1 83 ? 12.757 10.823 36.098 1.00 79.81 83 GLY A C 1
ATOM 657 O O . GLY A 1 83 ? 11.731 10.339 36.567 1.00 79.81 83 GLY A O 1
ATOM 658 N N . ASP A 1 84 ? 12.915 12.137 35.924 1.00 81.94 84 ASP A N 1
ATOM 659 C CA . ASP A 1 84 ? 11.976 13.153 36.436 1.00 81.94 84 ASP A CA 1
ATOM 660 C C . ASP A 1 84 ? 10.628 13.198 35.695 1.00 81.94 84 ASP A C 1
ATOM 662 O O . ASP A 1 84 ? 9.661 13.797 36.165 1.00 81.94 84 ASP A O 1
ATOM 666 N N . THR A 1 85 ? 10.549 12.583 34.513 1.00 84.50 85 THR A N 1
ATOM 667 C CA . THR A 1 85 ? 9.309 12.514 33.732 1.00 84.50 85 THR A CA 1
ATOM 668 C C . THR A 1 85 ? 8.479 11.315 34.171 1.00 84.50 85 THR A C 1
ATOM 670 O O . THR A 1 85 ? 8.993 10.196 34.243 1.00 84.50 85 THR A O 1
ATOM 673 N N . SER A 1 86 ? 7.183 11.536 34.417 1.00 84.75 86 SER A N 1
ATOM 674 C CA . SER A 1 86 ? 6.237 10.460 34.728 1.00 84.75 86 SER A CA 1
ATOM 675 C C . SER A 1 86 ? 6.253 9.386 33.641 1.00 84.75 86 SER A C 1
ATOM 677 O O . SER A 1 86 ? 6.185 9.704 32.453 1.00 84.75 86 SER A O 1
ATOM 679 N N . ALA A 1 87 ? 6.265 8.112 34.042 1.00 84.56 87 ALA A N 1
ATOM 680 C CA . ALA A 1 87 ? 6.219 6.988 33.106 1.00 84.56 87 ALA A CA 1
ATOM 681 C C . ALA A 1 87 ? 5.000 7.062 32.172 1.00 84.56 87 ALA A C 1
ATOM 683 O O . ALA A 1 87 ? 5.123 6.792 30.982 1.00 84.56 87 ALA A O 1
ATOM 684 N N . SER A 1 88 ? 3.854 7.523 32.690 1.00 85.56 88 SER A N 1
ATOM 685 C CA . SER A 1 88 ? 2.609 7.692 31.929 1.00 85.56 88 SER A CA 1
ATOM 686 C C . SER A 1 88 ? 2.697 8.723 30.801 1.00 85.56 88 SER A C 1
ATOM 688 O O . SER A 1 88 ? 1.856 8.716 29.910 1.00 85.56 88 SER A O 1
ATOM 690 N N . SER A 1 89 ? 3.670 9.636 30.855 1.00 86.81 89 SER A N 1
ATOM 691 C CA . SER A 1 89 ? 3.911 10.624 29.798 1.00 86.81 89 SER A CA 1
ATOM 692 C C . SER A 1 89 ? 4.827 10.090 28.694 1.00 86.81 89 SER A C 1
ATOM 694 O O . SER A 1 89 ? 4.928 10.717 27.646 1.00 86.81 89 SER A O 1
ATOM 696 N N . LEU A 1 90 ? 5.515 8.968 28.936 1.00 87.69 90 LEU A N 1
ATOM 697 C CA . LEU A 1 90 ? 6.465 8.359 28.003 1.00 87.69 90 LEU A CA 1
ATOM 698 C C . LEU A 1 90 ? 5.863 7.150 27.285 1.00 87.69 90 LEU A C 1
ATOM 700 O O . LEU A 1 90 ? 6.109 6.950 26.100 1.00 87.69 90 LEU A O 1
ATOM 704 N N . LEU A 1 91 ? 5.098 6.335 28.011 1.00 88.88 91 LEU A N 1
ATOM 705 C CA . LEU A 1 91 ? 4.538 5.086 27.520 1.00 88.88 91 LEU A CA 1
ATOM 706 C C . LEU A 1 91 ? 3.204 4.805 28.215 1.00 88.88 91 LEU A C 1
ATOM 708 O O . LEU A 1 91 ? 3.017 5.116 29.392 1.00 88.88 91 LEU A O 1
ATOM 712 N N . SER A 1 92 ? 2.295 4.163 27.487 1.00 90.19 92 SER A N 1
ATOM 713 C CA . SER A 1 92 ? 1.128 3.493 28.057 1.00 90.19 92 SER A CA 1
ATOM 714 C C . SER A 1 92 ? 1.251 1.994 27.796 1.00 90.19 92 SER A C 1
ATOM 716 O O . SER A 1 92 ? 1.737 1.594 26.740 1.00 90.19 92 SER A O 1
ATOM 718 N N . ALA A 1 93 ? 0.848 1.173 28.762 1.00 88.94 93 ALA A N 1
ATOM 719 C CA . ALA A 1 93 ? 0.859 -0.277 28.641 1.00 88.94 93 ALA A CA 1
ATOM 720 C C . ALA A 1 93 ? -0.511 -0.818 29.044 1.00 88.94 93 ALA A C 1
ATOM 722 O O . ALA A 1 93 ? -1.140 -0.302 29.967 1.00 88.94 93 ALA A O 1
ATOM 723 N N . THR A 1 94 ? -0.962 -1.855 28.349 1.00 89.62 94 THR A N 1
ATOM 724 C CA . THR A 1 94 ? -2.151 -2.637 28.697 1.00 89.62 94 THR A CA 1
ATOM 725 C C . THR A 1 94 ? -1.766 -4.113 28.666 1.00 89.62 94 THR A C 1
ATOM 727 O O . THR A 1 94 ? -0.842 -4.493 27.947 1.00 89.62 94 THR A O 1
ATOM 730 N N . ALA A 1 95 ? -2.414 -4.937 29.487 1.00 87.75 95 ALA A N 1
ATOM 731 C CA . ALA A 1 95 ? -2.143 -6.369 29.556 1.00 87.75 95 ALA A CA 1
ATOM 732 C C . ALA A 1 95 ? -3.374 -7.151 29.085 1.00 87.75 95 ALA A C 1
ATOM 734 O O . ALA A 1 95 ? -4.481 -6.902 29.560 1.00 87.75 95 ALA A O 1
ATOM 735 N N . SER A 1 96 ? -3.177 -8.081 28.149 1.00 86.75 96 SER A N 1
ATOM 736 C CA . SER A 1 96 ? -4.201 -9.046 27.733 1.00 86.75 96 SER A CA 1
ATOM 737 C C . SER A 1 96 ? -4.352 -10.170 28.765 1.00 86.75 96 SER A C 1
ATOM 739 O O . SER A 1 96 ? -3.473 -10.361 29.604 1.00 86.75 96 SER A O 1
ATOM 741 N N . SER A 1 97 ? -5.415 -10.977 28.662 1.00 81.75 97 SER A N 1
ATOM 742 C CA . SER A 1 97 ? -5.641 -12.179 29.495 1.00 81.75 97 SER A CA 1
ATOM 743 C C . SER A 1 97 ? -4.551 -13.255 29.358 1.00 81.75 97 SER A C 1
ATOM 745 O O . SER A 1 97 ? -4.455 -14.160 30.185 1.00 81.75 97 SER A O 1
ATOM 747 N N . THR A 1 98 ? -3.712 -13.150 28.326 1.00 82.62 98 THR A N 1
ATOM 748 C CA . THR A 1 98 ? -2.584 -14.045 28.024 1.00 82.62 98 THR A CA 1
ATOM 749 C C . THR A 1 98 ? -1.224 -13.463 28.421 1.00 82.62 98 THR A C 1
ATOM 751 O O . THR A 1 98 ? -0.189 -14.087 28.175 1.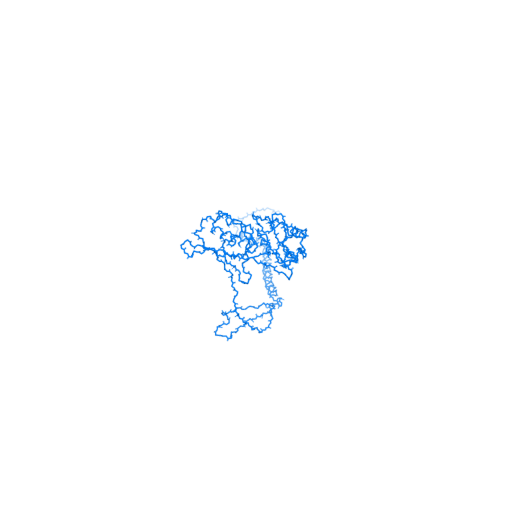00 82.62 98 THR A O 1
ATOM 754 N N . ALA A 1 99 ? -1.196 -12.265 29.015 1.00 85.31 99 ALA A N 1
ATOM 755 C CA . ALA A 1 99 ? 0.043 -11.617 29.418 1.00 85.31 99 ALA A CA 1
ATOM 756 C C . ALA A 1 99 ? 0.774 -12.427 30.499 1.00 85.31 99 ALA A C 1
ATOM 758 O O . ALA A 1 99 ? 0.175 -12.972 31.424 1.00 85.31 99 ALA A O 1
ATOM 759 N N . SER A 1 100 ? 2.103 -12.480 30.407 1.00 86.50 100 SER A N 1
ATOM 760 C CA . SER A 1 100 ? 2.928 -13.105 31.442 1.00 86.50 100 SER A CA 1
ATOM 761 C C . SER A 1 100 ? 3.179 -12.122 32.592 1.00 86.50 100 SER A C 1
ATOM 763 O O . SER A 1 100 ? 3.661 -11.014 32.343 1.00 86.50 100 SER A O 1
ATOM 765 N N . PRO A 1 101 ? 2.903 -12.497 33.855 1.00 87.25 101 PRO A N 1
ATOM 766 C CA . PRO A 1 101 ? 3.235 -11.660 35.001 1.00 87.25 101 PRO A CA 1
ATOM 767 C C . PRO A 1 101 ? 4.745 -11.471 35.124 1.00 87.25 101 PRO A C 1
ATOM 769 O O . PRO A 1 101 ? 5.502 -12.443 35.136 1.00 87.25 101 PRO A O 1
ATOM 772 N N . GLY A 1 102 ? 5.191 -10.228 35.280 1.00 89.12 102 GLY A N 1
ATOM 773 C CA . GLY A 1 102 ? 6.607 -9.942 35.457 1.00 89.12 102 GLY A CA 1
ATOM 774 C C . GLY A 1 102 ? 6.923 -8.457 35.525 1.00 89.12 102 GLY A C 1
ATOM 775 O O . GLY A 1 102 ? 6.072 -7.602 35.279 1.00 89.12 102 GLY A O 1
ATOM 776 N N . THR A 1 103 ? 8.180 -8.168 35.856 1.00 90.88 103 THR A N 1
ATOM 777 C CA . THR A 1 103 ? 8.744 -6.820 35.793 1.00 90.88 103 THR A CA 1
ATOM 778 C C . THR A 1 103 ? 9.571 -6.699 34.525 1.00 90.88 103 THR A C 1
ATOM 780 O O . THR A 1 103 ? 10.498 -7.479 34.313 1.00 90.88 103 THR A O 1
ATOM 783 N N . TYR A 1 104 ? 9.261 -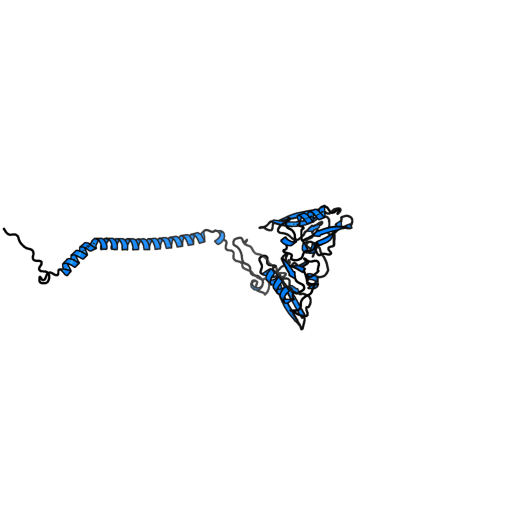5.692 33.715 1.00 89.69 104 TYR A N 1
ATOM 784 C CA . TYR A 1 104 ? 9.945 -5.423 32.456 1.00 89.69 104 TYR A CA 1
ATOM 785 C C . TYR A 1 104 ? 10.665 -4.079 32.542 1.00 89.69 104 TYR A C 1
ATOM 787 O O . TYR A 1 104 ? 10.067 -3.068 32.910 1.00 89.69 104 TYR A O 1
ATOM 795 N N . THR A 1 105 ? 11.955 -4.061 32.206 1.00 91.00 105 THR A N 1
ATOM 796 C CA . THR A 1 105 ? 12.727 -2.821 32.067 1.00 91.00 105 THR A CA 1
ATOM 797 C C . THR A 1 105 ? 12.724 -2.409 30.603 1.00 91.00 105 THR A C 1
ATOM 799 O O . THR A 1 105 ? 13.242 -3.133 29.758 1.00 91.00 105 THR A O 1
ATOM 802 N N . ILE A 1 106 ? 12.130 -1.253 30.308 1.00 89.19 106 ILE A N 1
ATOM 803 C CA . ILE A 1 106 ? 11.985 -0.729 28.948 1.00 89.19 106 ILE A CA 1
ATOM 804 C C . ILE A 1 106 ? 12.860 0.514 28.810 1.00 89.19 106 ILE A C 1
ATOM 806 O O . ILE A 1 106 ? 12.779 1.428 29.630 1.00 89.19 106 ILE A O 1
ATOM 810 N N . GLN A 1 107 ? 13.674 0.553 27.758 1.00 90.69 107 GLN A N 1
ATOM 811 C CA . GLN A 1 107 ? 14.441 1.730 27.367 1.00 90.69 107 GLN A CA 1
ATOM 812 C C . GLN A 1 107 ? 13.914 2.247 26.028 1.00 90.69 107 GLN A C 1
ATOM 814 O O . GLN A 1 107 ? 13.929 1.529 25.033 1.00 90.69 107 GLN A O 1
ATOM 819 N N . ILE A 1 108 ? 13.457 3.498 26.006 1.00 88.94 108 ILE A N 1
ATOM 820 C CA . ILE A 1 108 ? 12.977 4.156 24.787 1.00 88.94 108 ILE A CA 1
ATOM 821 C C . ILE A 1 108 ? 14.162 4.889 24.156 1.00 88.94 108 ILE A C 1
ATOM 823 O O . ILE A 1 108 ? 14.613 5.904 24.684 1.00 88.94 108 ILE A O 1
ATOM 827 N N . SER A 1 109 ? 14.684 4.364 23.048 1.00 91.44 109 SER A N 1
ATOM 828 C CA . SER A 1 109 ? 15.788 4.996 22.309 1.00 91.44 109 SER A CA 1
ATOM 829 C C . SER A 1 109 ? 15.293 6.019 21.286 1.00 91.44 109 SER A C 1
ATOM 831 O O . SER A 1 109 ? 15.873 7.092 21.148 1.00 91.44 109 SER A O 1
ATOM 833 N N . SER A 1 110 ? 14.210 5.697 20.582 1.00 89.44 110 SER A N 1
ATOM 834 C CA . SER A 1 110 ? 13.615 6.518 19.527 1.00 89.44 110 SER A CA 1
ATOM 835 C C . SER A 1 110 ? 12.159 6.118 19.327 1.00 89.44 110 SER A C 1
ATOM 837 O O . SER A 1 110 ? 11.799 4.966 19.568 1.00 89.44 110 SER A O 1
ATOM 839 N N . ILE A 1 111 ? 11.340 7.054 18.858 1.00 91.75 111 ILE A N 1
ATOM 840 C CA . ILE A 1 111 ? 9.956 6.775 18.470 1.00 91.75 111 ILE A CA 1
ATOM 841 C C . ILE A 1 111 ? 9.902 6.369 17.000 1.00 91.75 111 ILE A C 1
ATOM 843 O O . ILE A 1 111 ? 10.689 6.865 16.193 1.00 91.75 111 ILE A O 1
ATOM 847 N N . ALA A 1 112 ? 8.963 5.493 16.650 1.00 92.69 112 ALA A N 1
ATOM 848 C CA . ALA A 1 112 ? 8.626 5.283 15.253 1.00 92.69 112 ALA A CA 1
ATOM 849 C C . ALA A 1 112 ? 8.023 6.580 14.692 1.00 92.69 112 ALA A C 1
ATOM 851 O O . ALA A 1 112 ? 7.176 7.215 15.322 1.00 92.69 112 ALA A O 1
ATOM 852 N N . THR A 1 113 ? 8.481 6.988 13.515 1.00 95.00 113 THR A N 1
ATOM 853 C CA . THR A 1 113 ? 7.976 8.167 12.807 1.00 95.00 113 THR A CA 1
ATOM 854 C C . THR A 1 113 ? 7.466 7.757 11.438 1.00 95.00 113 THR A C 1
ATOM 856 O O . THR A 1 113 ? 8.019 6.847 10.825 1.00 95.00 113 THR A O 1
ATOM 859 N N . ALA A 1 114 ? 6.440 8.441 10.946 1.00 96.06 114 ALA A N 1
ATOM 860 C CA . ALA A 1 114 ? 5.974 8.279 9.576 1.00 96.06 114 ALA A CA 1
ATOM 861 C C . ALA A 1 114 ? 6.942 8.954 8.596 1.00 96.06 114 ALA A C 1
ATOM 863 O O . ALA A 1 114 ? 7.349 10.103 8.814 1.00 96.06 114 ALA A O 1
ATOM 864 N N . GLN A 1 115 ? 7.288 8.262 7.508 1.00 96.81 115 GLN A N 1
ATOM 865 C CA . GLN A 1 115 ? 8.089 8.847 6.436 1.00 96.81 115 GLN A CA 1
ATOM 866 C C . GLN A 1 115 ? 7.304 9.962 5.735 1.00 96.81 115 GLN A C 1
ATOM 868 O O . GLN A 1 115 ? 6.101 9.842 5.491 1.00 96.81 115 GLN A O 1
ATOM 873 N N . LYS A 1 116 ? 8.006 11.050 5.403 1.00 96.50 116 LYS A N 1
ATOM 874 C CA . LYS A 1 116 ? 7.479 12.152 4.597 1.00 96.50 116 LYS A CA 1
ATOM 875 C C . LYS A 1 116 ? 8.425 12.460 3.453 1.00 96.50 116 LYS A C 1
ATOM 877 O O . LYS A 1 116 ? 9.610 12.686 3.690 1.00 96.50 116 LYS A O 1
ATOM 882 N N . LEU A 1 117 ? 7.891 12.516 2.240 1.00 97.06 117 LEU A N 1
ATOM 883 C CA . LEU A 1 117 ? 8.639 12.837 1.028 1.00 97.06 117 LEU A CA 1
ATOM 884 C C . LEU A 1 117 ? 8.071 14.110 0.417 1.00 97.06 117 LEU A C 1
ATOM 886 O O . LEU A 1 117 ? 6.859 14.246 0.274 1.00 97.06 117 LEU A O 1
ATOM 890 N N . SER A 1 118 ? 8.946 15.050 0.074 1.00 96.94 118 SER A N 1
ATOM 891 C CA . SER A 1 118 ? 8.576 16.269 -0.644 1.00 96.94 118 SER A CA 1
ATOM 892 C C . SER A 1 118 ? 9.005 16.138 -2.086 1.00 96.94 118 SER A C 1
ATOM 894 O O . SER A 1 118 ? 10.149 15.780 -2.344 1.00 96.94 118 SER A O 1
ATOM 896 N N . SER A 1 119 ? 8.128 16.519 -3.007 1.00 97.25 119 SER A N 1
ATOM 897 C CA . SER A 1 119 ? 8.520 16.695 -4.397 1.00 97.25 119 SER A CA 1
ATOM 898 C C . SER A 1 119 ? 9.466 17.890 -4.568 1.00 97.25 119 SER A C 1
ATOM 900 O O . SER A 1 119 ? 9.628 18.734 -3.670 1.00 97.25 119 SER A O 1
ATOM 902 N N . SER A 1 120 ? 10.017 17.999 -5.774 1.00 95.25 120 SER A N 1
ATOM 903 C CA . SER A 1 120 ? 10.554 19.225 -6.350 1.00 95.25 120 SER A CA 1
ATOM 904 C C . SER A 1 120 ? 9.480 20.326 -6.426 1.00 95.25 120 SER A C 1
ATOM 906 O O . SER A 1 120 ? 8.290 20.098 -6.179 1.00 95.25 120 SER A O 1
ATOM 908 N N . SER A 1 121 ? 9.921 21.557 -6.690 1.00 96.12 121 SER A N 1
ATOM 909 C CA . SER A 1 121 ? 9.048 22.730 -6.745 1.00 96.12 121 SER A CA 1
ATOM 910 C C . SER A 1 121 ? 8.302 22.821 -8.075 1.00 96.12 121 SER A C 1
ATOM 912 O O . SER A 1 121 ? 8.918 22.761 -9.139 1.00 96.12 121 SER A O 1
ATOM 914 N N . PHE A 1 122 ? 6.993 23.053 -8.008 1.00 96.75 122 PHE A N 1
ATOM 915 C CA . PHE A 1 122 ? 6.134 23.332 -9.154 1.00 96.75 122 PHE A CA 1
ATOM 916 C C . PHE A 1 122 ? 5.654 24.783 -9.135 1.00 96.75 122 PHE A C 1
ATOM 918 O O . PHE A 1 122 ? 5.267 25.316 -8.096 1.00 96.75 122 PHE A O 1
ATOM 925 N N . ALA A 1 123 ? 5.615 25.411 -10.313 1.00 95.88 123 ALA A N 1
ATOM 926 C CA . ALA A 1 123 ? 5.233 26.817 -10.453 1.00 95.88 123 ALA A CA 1
ATOM 927 C C . ALA A 1 123 ? 3.719 27.078 -10.346 1.00 95.88 123 ALA A C 1
ATOM 929 O O . ALA A 1 123 ? 3.306 28.210 -10.099 1.00 95.88 123 ALA A O 1
ATOM 930 N N . SER A 1 124 ? 2.889 26.055 -10.567 1.00 94.88 124 SER A N 1
ATOM 931 C CA . SER A 1 124 ? 1.427 26.152 -10.591 1.00 94.88 124 SER A CA 1
ATOM 932 C C . SER A 1 124 ? 0.796 24.865 -10.067 1.00 94.88 124 SER A C 1
ATOM 934 O O . SER A 1 124 ? 1.325 23.779 -10.291 1.00 94.88 124 SER A O 1
ATOM 936 N N . LEU A 1 125 ? -0.354 25.002 -9.406 1.00 95.19 125 LEU A N 1
ATOM 937 C CA . LEU A 1 125 ? -1.189 23.882 -8.967 1.00 95.19 125 LEU A CA 1
ATOM 938 C C . LEU A 1 125 ? -1.991 23.258 -10.112 1.00 95.19 125 LEU A C 1
ATOM 940 O O . LEU A 1 125 ? -2.308 22.072 -10.053 1.00 95.19 125 LEU A O 1
ATOM 944 N N . ASP A 1 126 ? -2.311 24.067 -11.125 1.00 94.94 126 ASP A N 1
ATOM 945 C CA . ASP A 1 126 ? -3.369 23.789 -12.103 1.00 94.94 126 ASP A CA 1
ATOM 946 C C . ASP A 1 126 ? -2.854 23.712 -13.546 1.00 94.94 126 ASP A C 1
ATOM 948 O O . ASP A 1 126 ? -3.625 23.479 -14.475 1.00 94.94 126 ASP A O 1
ATOM 952 N N . ASN A 1 127 ? -1.550 23.901 -13.757 1.00 96.88 127 ASN A N 1
ATOM 953 C CA . ASN A 1 127 ? -0.955 23.654 -15.065 1.00 96.88 127 ASN A CA 1
ATOM 954 C C . ASN A 1 127 ? -0.752 22.152 -15.260 1.00 96.88 127 ASN A C 1
ATOM 956 O O . ASN A 1 127 ? -0.402 21.442 -14.317 1.00 96.88 127 ASN A O 1
ATOM 960 N N . ALA A 1 128 ? -0.925 21.703 -16.502 1.00 97.56 128 ALA A N 1
ATOM 961 C CA . ALA A 1 128 ? -0.584 20.348 -16.903 1.00 97.56 128 ALA A CA 1
ATOM 962 C C . ALA A 1 128 ? 0.905 20.063 -16.638 1.00 97.56 128 ALA A C 1
ATOM 964 O O . ALA A 1 128 ? 1.759 20.902 -16.943 1.00 97.56 128 ALA A O 1
ATOM 965 N N . LEU A 1 129 ? 1.198 18.886 -16.087 1.00 95.69 129 LEU A N 1
ATOM 966 C CA . LEU A 1 129 ? 2.552 18.429 -15.769 1.00 95.69 129 LEU A CA 1
ATOM 967 C C . LEU A 1 129 ? 3.374 18.139 -17.034 1.00 95.69 129 LEU A C 1
ATOM 969 O O . LEU A 1 129 ? 4.578 18.395 -17.061 1.00 95.69 129 LEU A O 1
ATOM 973 N N . GLY A 1 130 ? 2.717 17.688 -18.107 1.00 95.69 130 GLY A N 1
ATOM 974 C CA . GLY A 1 130 ? 3.341 17.369 -19.389 1.00 95.69 130 GLY A CA 1
ATOM 975 C C . GLY A 1 130 ? 3.813 15.917 -19.500 1.00 95.69 130 GLY A C 1
ATOM 976 O O . GLY A 1 130 ? 3.691 15.129 -18.568 1.00 95.69 130 GLY A O 1
ATOM 977 N N . ALA A 1 131 ? 4.350 15.571 -20.672 1.00 93.81 131 ALA A N 1
ATOM 978 C CA . ALA A 1 131 ? 4.668 14.189 -21.051 1.00 93.81 131 ALA A CA 1
ATOM 979 C C . ALA A 1 131 ? 5.718 13.511 -20.152 1.00 93.81 131 ALA A C 1
ATOM 981 O O . ALA A 1 131 ? 5.665 12.306 -19.974 1.00 93.81 131 ALA A O 1
ATOM 982 N N . SER A 1 132 ? 6.624 14.272 -19.528 1.00 92.75 132 SER A N 1
ATOM 983 C CA . SER A 1 132 ? 7.641 13.721 -18.612 1.00 92.75 132 SER A CA 1
ATOM 984 C C . SER A 1 132 ? 7.071 13.132 -17.315 1.00 92.75 132 SER A C 1
ATOM 986 O O . SER A 1 132 ? 7.815 12.548 -16.538 1.00 92.75 132 SER A O 1
ATOM 988 N N . TYR A 1 133 ? 5.779 13.333 -17.051 1.00 94.81 133 TYR A N 1
ATOM 989 C CA . TYR A 1 133 ? 5.070 12.762 -15.906 1.00 94.81 133 TYR A CA 1
ATOM 990 C C . TYR A 1 133 ? 3.993 11.762 -16.343 1.00 94.81 133 TYR A C 1
ATOM 992 O O . TYR A 1 133 ? 3.202 11.334 -15.512 1.00 94.81 133 TYR A O 1
ATOM 1000 N N . GLU A 1 134 ? 3.899 11.435 -17.634 1.00 95.19 134 GLU A N 1
ATOM 1001 C CA . GLU A 1 134 ? 2.862 10.548 -18.154 1.00 95.19 134 GLU A CA 1
ATOM 1002 C C . GLU A 1 134 ? 3.251 9.077 -17.980 1.00 95.19 134 GLU A C 1
ATOM 1004 O O . GLU A 1 134 ? 4.284 8.639 -18.476 1.00 95.19 134 GLU A O 1
ATOM 1009 N N . GLY A 1 135 ? 2.397 8.304 -17.312 1.00 95.44 135 GLY A N 1
ATOM 1010 C CA . GLY A 1 135 ? 2.593 6.877 -17.073 1.00 95.44 135 GLY A CA 1
ATOM 1011 C C . GLY A 1 135 ? 2.038 6.434 -15.724 1.00 95.44 135 GLY A C 1
ATOM 1012 O O . GLY A 1 135 ? 1.370 7.198 -15.025 1.00 95.44 135 GLY A O 1
ATOM 1013 N N . ASP A 1 136 ? 2.277 5.178 -15.363 1.00 96.50 136 ASP A N 1
ATOM 1014 C CA . ASP A 1 136 ? 1.933 4.658 -14.043 1.00 96.50 136 ASP A CA 1
ATOM 1015 C C . ASP A 1 136 ? 3.121 4.727 -13.076 1.00 96.50 136 ASP A C 1
ATOM 1017 O O . ASP A 1 136 ? 4.277 4.498 -13.437 1.00 96.50 136 ASP A O 1
ATOM 1021 N N . ILE A 1 137 ? 2.805 4.998 -11.814 1.00 96.44 137 ILE A N 1
ATOM 1022 C CA . ILE A 1 137 ? 3.696 4.790 -10.670 1.00 96.44 137 ILE A CA 1
ATOM 1023 C C . ILE A 1 137 ? 3.037 3.819 -9.698 1.00 96.44 137 ILE A C 1
ATOM 1025 O O . ILE A 1 137 ? 1.809 3.767 -9.609 1.00 96.44 137 ILE A O 1
ATOM 1029 N N . LEU A 1 138 ? 3.839 3.082 -8.940 1.00 96.31 138 LEU A N 1
ATOM 1030 C CA . LEU A 1 138 ? 3.363 2.270 -7.827 1.00 96.31 138 LEU A CA 1
ATOM 1031 C C . LEU A 1 138 ? 3.681 2.981 -6.517 1.00 96.31 138 LEU A C 1
ATOM 1033 O O . LEU A 1 138 ? 4.818 3.392 -6.276 1.00 96.31 138 LEU A O 1
ATOM 1037 N N . ILE A 1 139 ? 2.665 3.101 -5.665 1.00 96.56 139 ILE A N 1
ATOM 1038 C CA . ILE A 1 139 ? 2.818 3.520 -4.273 1.00 96.56 139 ILE A CA 1
ATOM 1039 C C . ILE A 1 139 ? 2.370 2.355 -3.399 1.00 96.56 139 ILE A C 1
ATOM 1041 O O . ILE A 1 139 ? 1.199 1.979 -3.431 1.00 96.56 139 ILE A O 1
ATOM 1045 N N . ASN A 1 140 ? 3.307 1.766 -2.652 1.00 94.19 140 ASN A N 1
ATOM 1046 C CA . ASN A 1 140 ? 3.086 0.548 -1.863 1.00 94.19 140 ASN A CA 1
ATOM 1047 C C . ASN A 1 140 ? 2.404 -0.575 -2.678 1.00 94.19 140 ASN A C 1
ATOM 1049 O O . ASN A 1 140 ? 1.500 -1.254 -2.199 1.00 94.19 140 ASN A O 1
ATOM 1053 N N . GLY A 1 141 ? 2.823 -0.747 -3.939 1.00 93.25 141 GLY A N 1
ATOM 1054 C CA . GLY A 1 141 ? 2.297 -1.774 -4.847 1.00 93.25 141 GLY A CA 1
ATOM 1055 C C . GLY A 1 141 ? 0.949 -1.450 -5.504 1.00 93.25 141 GLY A C 1
ATOM 1056 O O . GLY A 1 141 ? 0.439 -2.271 -6.263 1.00 93.25 141 GLY A O 1
ATOM 1057 N N . VAL A 1 142 ? 0.372 -0.271 -5.256 1.00 95.38 142 VAL A N 1
ATOM 1058 C CA . VAL A 1 142 ? -0.876 0.180 -5.891 1.00 95.38 142 VAL A CA 1
ATOM 1059 C C . VAL A 1 142 ? -0.566 1.130 -7.042 1.00 95.38 142 VAL A C 1
ATOM 1061 O O . VAL A 1 142 ? 0.113 2.140 -6.848 1.00 95.38 142 VAL A O 1
ATOM 1064 N N . ALA A 1 143 ? -1.091 0.826 -8.230 1.00 95.94 143 ALA A N 1
ATOM 1065 C CA . ALA A 1 143 ? -0.877 1.632 -9.426 1.00 95.94 143 ALA A CA 1
ATOM 1066 C C . ALA A 1 143 ? -1.666 2.942 -9.414 1.00 95.94 143 ALA A C 1
ATOM 1068 O O . ALA A 1 143 ? -2.858 2.989 -9.096 1.00 95.94 143 ALA A O 1
ATOM 1069 N N . ILE A 1 144 ? -0.990 4.012 -9.821 1.00 97.00 144 ILE A N 1
ATOM 1070 C CA . ILE A 1 144 ? -1.550 5.348 -9.974 1.00 97.00 144 ILE A CA 1
ATOM 1071 C C . ILE A 1 144 ? -1.168 5.864 -11.352 1.00 97.00 144 ILE A C 1
ATOM 1073 O O . ILE A 1 144 ? -0.004 6.153 -11.621 1.00 97.00 144 ILE A O 1
ATOM 1077 N N . HIS A 1 145 ? -2.180 6.029 -12.199 1.00 97.00 145 HIS A N 1
ATOM 1078 C CA . HIS A 1 145 ? -2.002 6.569 -13.536 1.00 97.00 145 HIS A CA 1
ATOM 1079 C C . HIS A 1 145 ? -1.924 8.096 -13.521 1.00 97.00 145 HIS A C 1
ATOM 1081 O O . HIS A 1 145 ? -2.909 8.772 -13.188 1.00 97.00 145 HIS A O 1
ATOM 1087 N N . VAL A 1 146 ? -0.790 8.640 -13.950 1.00 97.06 146 VAL A N 1
ATOM 1088 C CA . VAL A 1 146 ? -0.577 10.068 -14.181 1.00 97.06 146 VAL A CA 1
ATOM 1089 C C . VAL A 1 146 ? -0.639 10.338 -15.684 1.00 97.06 146 VAL A C 1
ATOM 1091 O O . VAL A 1 146 ? 0.083 9.741 -16.474 1.00 97.06 146 VAL A O 1
ATOM 1094 N N . ALA A 1 147 ? -1.527 11.234 -16.099 1.00 96.69 147 ALA A N 1
ATOM 1095 C CA . ALA A 1 147 ? -1.655 11.659 -17.489 1.00 96.69 147 ALA A CA 1
ATOM 1096 C C . ALA A 1 147 ? -0.856 12.946 -17.728 1.00 96.69 147 ALA A C 1
ATOM 1098 O O . ALA A 1 147 ? -0.770 13.795 -16.843 1.00 96.69 147 ALA A O 1
ATOM 1099 N N . ALA A 1 148 ? -0.381 13.186 -18.953 1.00 96.25 148 ALA A N 1
ATOM 1100 C CA . ALA A 1 148 ? 0.317 14.435 -19.286 1.00 96.25 148 ALA A CA 1
ATOM 1101 C C . ALA A 1 148 ? -0.518 15.702 -19.002 1.00 96.25 148 ALA A C 1
ATOM 1103 O O . ALA A 1 148 ? 0.029 16.776 -18.749 1.00 96.25 148 ALA A O 1
ATOM 1104 N N . THR A 1 149 ? -1.849 15.589 -19.062 1.00 97.44 149 THR A N 1
ATOM 1105 C CA . THR A 1 149 ? -2.798 16.676 -18.775 1.00 97.44 149 THR A CA 1
ATOM 1106 C C . THR A 1 149 ? -3.096 16.863 -17.292 1.00 97.44 149 THR A C 1
ATOM 1108 O O . THR A 1 149 ? -3.769 17.832 -16.940 1.00 97.44 149 THR A O 1
ATOM 1111 N N . ASP A 1 150 ? -2.655 15.942 -16.436 1.00 97.88 150 ASP A N 1
ATOM 1112 C CA . ASP A 1 150 ? -2.850 16.061 -14.999 1.00 97.88 150 ASP A CA 1
ATOM 1113 C C . ASP A 1 150 ? -2.116 17.278 -14.455 1.00 97.88 150 ASP A C 1
ATOM 1115 O O . ASP A 1 150 ? -1.075 17.699 -14.952 1.00 97.88 150 ASP A O 1
ATOM 1119 N N . THR A 1 151 ? -2.677 17.829 -13.394 1.00 98.25 151 THR A N 1
ATOM 1120 C CA . THR A 1 151 ? -2.117 18.913 -12.598 1.00 98.25 151 THR A CA 1
ATOM 1121 C C . THR A 1 151 ? -1.637 18.382 -11.248 1.00 98.25 151 THR A C 1
ATOM 1123 O O . THR A 1 151 ? -2.035 17.288 -10.829 1.00 98.25 151 THR A O 1
ATOM 1126 N N . LEU A 1 152 ? -0.851 19.171 -10.507 1.00 97.44 152 LEU A N 1
ATOM 1127 C CA . LEU A 1 152 ? -0.400 18.788 -9.163 1.00 97.44 152 LEU A CA 1
ATOM 1128 C C . LEU A 1 152 ? -1.585 18.472 -8.234 1.00 97.44 152 LEU A C 1
ATOM 1130 O O . LEU A 1 152 ? -1.549 17.500 -7.477 1.00 97.44 152 LEU A O 1
ATOM 1134 N N . THR A 1 153 ? -2.663 19.258 -8.342 1.00 98.19 153 THR A N 1
ATOM 1135 C CA . THR A 1 153 ? -3.930 19.030 -7.632 1.00 98.19 153 THR A CA 1
ATOM 1136 C C . THR A 1 153 ? -4.532 17.669 -7.982 1.00 98.19 153 THR A C 1
ATOM 1138 O O . THR A 1 153 ? -4.897 16.915 -7.084 1.00 98.19 153 THR A O 1
ATOM 1141 N N . SER A 1 154 ? -4.592 17.321 -9.270 1.00 98.38 154 SER A N 1
ATOM 1142 C CA . SER A 1 154 ? -5.171 16.041 -9.689 1.00 98.38 154 SER A CA 1
ATOM 1143 C C . SER A 1 154 ? -4.326 14.834 -9.274 1.00 98.38 154 SER A C 1
ATOM 1145 O O . SER A 1 154 ? -4.895 13.821 -8.880 1.00 98.38 154 SER A O 1
ATOM 1147 N N . VAL A 1 155 ? -2.990 14.943 -9.268 1.00 98.19 155 VAL A N 1
ATOM 1148 C CA . VAL A 1 155 ? -2.108 13.860 -8.797 1.00 98.19 155 VAL A CA 1
ATOM 1149 C C . VAL A 1 155 ? -2.300 13.621 -7.302 1.00 98.19 155 VAL A C 1
ATOM 1151 O O . VAL A 1 155 ? -2.476 12.477 -6.887 1.00 98.19 155 VAL A O 1
ATOM 1154 N N . ARG A 1 156 ? -2.367 14.687 -6.489 1.00 98.44 156 ARG A N 1
ATOM 1155 C CA . ARG A 1 156 ? -2.734 14.581 -5.066 1.00 98.44 156 ARG A CA 1
ATOM 1156 C C . ARG A 1 156 ? -4.054 13.829 -4.891 1.00 98.44 156 ARG A C 1
ATOM 1158 O O . ARG A 1 156 ? -4.144 12.926 -4.063 1.00 98.44 156 ARG A O 1
ATOM 1165 N N . ASP A 1 157 ? -5.074 14.218 -5.650 1.00 98.50 157 ASP A N 1
ATOM 1166 C CA . ASP A 1 157 ? -6.410 13.637 -5.526 1.00 98.50 157 ASP A CA 1
ATOM 1167 C C . ASP A 1 157 ? -6.437 12.171 -5.967 1.00 98.50 157 ASP A C 1
ATOM 1169 O O . ASP A 1 157 ? -7.075 11.360 -5.301 1.00 98.50 157 ASP A O 1
ATOM 1173 N N . LYS A 1 158 ? -5.691 11.800 -7.014 1.00 98.12 158 LYS A N 1
ATOM 1174 C CA . LYS A 1 158 ? -5.524 10.406 -7.447 1.00 98.12 158 LYS A CA 1
ATOM 1175 C C . LYS A 1 158 ? -4.838 9.547 -6.387 1.00 98.12 158 LYS A C 1
ATOM 1177 O O . LYS A 1 158 ? -5.328 8.458 -6.103 1.00 98.12 158 LYS A O 1
ATOM 1182 N N . ILE A 1 159 ? -3.770 10.045 -5.758 1.00 98.31 159 ILE A N 1
ATOM 1183 C CA . ILE A 1 159 ? -3.085 9.332 -4.666 1.00 98.31 159 ILE A CA 1
ATOM 1184 C C . ILE A 1 159 ? -4.030 9.127 -3.478 1.00 98.31 159 ILE A C 1
ATOM 1186 O O . ILE A 1 159 ? -4.179 8.009 -2.992 1.00 98.31 159 ILE A O 1
ATOM 1190 N N . ASN A 1 160 ? -4.734 10.178 -3.053 1.00 98.50 160 ASN A N 1
ATOM 1191 C CA . ASN A 1 160 ? -5.681 10.080 -1.941 1.00 98.50 160 ASN A CA 1
ATOM 1192 C C . ASN A 1 160 ? -6.890 9.189 -2.269 1.00 98.50 160 ASN A C 1
ATOM 1194 O O . ASN A 1 160 ? -7.394 8.492 -1.391 1.00 98.50 160 ASN A O 1
ATOM 1198 N N . ALA A 1 161 ? -7.356 9.187 -3.520 1.00 98.12 161 ALA A N 1
ATOM 1199 C CA . ALA A 1 161 ? -8.425 8.300 -3.968 1.00 98.12 161 ALA A CA 1
ATOM 1200 C C . ALA A 1 161 ? -7.980 6.831 -3.971 1.00 98.12 161 ALA A C 1
ATOM 1202 O O . ALA A 1 161 ? -8.743 5.977 -3.526 1.00 98.12 161 ALA A O 1
ATOM 1203 N N . ALA A 1 162 ? -6.750 6.543 -4.411 1.00 96.94 162 ALA A N 1
ATOM 1204 C CA . ALA A 1 162 ? -6.164 5.208 -4.316 1.0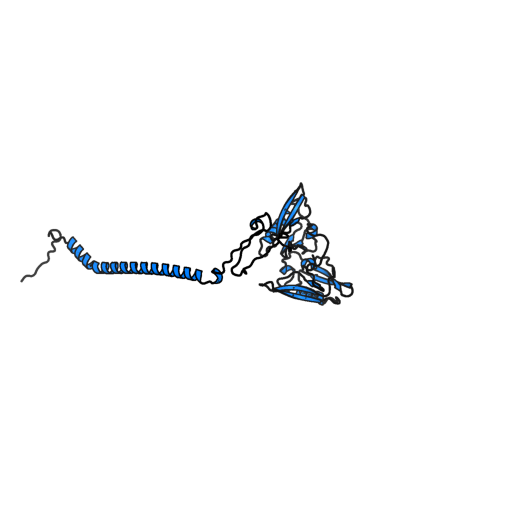0 96.94 162 ALA A CA 1
ATOM 1205 C C . ALA A 1 162 ? -6.047 4.758 -2.849 1.00 96.94 162 ALA A C 1
ATOM 1207 O O . ALA A 1 162 ? -6.406 3.628 -2.523 1.00 96.94 162 ALA A O 1
ATOM 1208 N N . ASN A 1 163 ? -5.660 5.662 -1.941 1.00 97.25 163 ASN A N 1
ATOM 1209 C CA . ASN A 1 163 ? -5.583 5.367 -0.509 1.00 97.25 163 ASN A CA 1
ATOM 1210 C C . ASN A 1 163 ? -6.949 5.081 0.144 1.00 97.25 163 ASN A C 1
ATOM 1212 O O . ASN A 1 163 ? -7.036 4.343 1.115 1.00 97.25 163 ASN A O 1
ATOM 1216 N N . ALA A 1 164 ? -8.040 5.622 -0.398 1.00 96.38 164 ALA A N 1
ATOM 1217 C CA . ALA A 1 164 ? -9.396 5.343 0.080 1.00 96.38 164 ALA A CA 1
ATOM 1218 C C . ALA A 1 164 ? -10.048 4.107 -0.582 1.00 96.38 164 ALA A C 1
ATOM 1220 O O . ALA A 1 164 ? -11.224 3.826 -0.333 1.00 96.38 164 ALA A O 1
ATOM 1221 N N . GLY A 1 165 ? -9.327 3.411 -1.469 1.00 90.81 165 GLY A N 1
ATOM 1222 C CA . GLY A 1 165 ? -9.831 2.289 -2.259 1.00 90.81 165 GLY A CA 1
ATOM 1223 C C . GLY A 1 165 ? -9.891 0.950 -1.515 1.00 90.81 165 GLY A C 1
ATOM 1224 O O . GLY A 1 165 ? -9.738 0.858 -0.301 1.00 90.81 165 GLY A O 1
ATOM 1225 N N . THR A 1 166 ? -10.114 -0.130 -2.271 1.00 86.19 166 THR A N 1
ATOM 1226 C CA . THR A 1 166 ? -10.178 -1.511 -1.746 1.00 86.19 166 THR A CA 1
ATOM 1227 C C . THR A 1 166 ? -8.813 -2.094 -1.378 1.00 86.19 166 THR A C 1
ATOM 1229 O O . THR A 1 166 ? -8.741 -3.081 -0.650 1.00 86.19 166 THR A O 1
ATOM 1232 N N . HIS A 1 167 ? -7.742 -1.512 -1.910 1.00 88.94 167 HIS A N 1
ATOM 1233 C CA . HIS A 1 167 ? -6.360 -1.768 -1.520 1.00 88.94 167 HIS A CA 1
ATOM 1234 C C . HIS A 1 167 ? -5.733 -0.403 -1.222 1.00 88.94 167 HIS A C 1
ATOM 1236 O O . HIS A 1 167 ? -5.282 0.265 -2.153 1.00 88.94 167 HIS A O 1
ATOM 1242 N N . PRO A 1 168 ? -5.823 0.078 0.031 1.00 94.31 168 PRO A N 1
ATOM 1243 C CA . PRO A 1 168 ? -5.303 1.387 0.391 1.00 94.31 168 PRO A CA 1
ATOM 1244 C C . PRO A 1 168 ? -3.784 1.407 0.217 1.00 94.31 168 PRO A C 1
ATOM 1246 O O . PRO A 1 168 ? -3.096 0.456 0.583 1.00 94.31 168 PRO A O 1
ATOM 1249 N N . THR A 1 169 ? -3.255 2.505 -0.318 1.00 96.25 169 THR A N 1
ATOM 1250 C CA . THR A 1 169 ? -1.808 2.707 -0.449 1.00 96.25 169 THR A CA 1
ATOM 1251 C C . THR A 1 169 ? -1.128 2.893 0.908 1.00 96.25 169 THR A C 1
ATOM 1253 O O . THR A 1 169 ? 0.080 2.717 1.005 1.00 96.25 169 THR A O 1
ATOM 1256 N N . GLY A 1 170 ? -1.862 3.283 1.955 1.00 96.94 170 GLY A N 1
ATOM 1257 C CA . GLY A 1 170 ? -1.298 3.701 3.241 1.00 96.94 170 GLY A CA 1
ATOM 1258 C C . GLY A 1 170 ? -0.530 5.022 3.152 1.00 96.94 170 GLY A C 1
ATOM 1259 O O . GLY A 1 170 ? 0.342 5.286 3.980 1.00 96.94 170 GLY A O 1
ATOM 1260 N N . VAL A 1 171 ? -0.793 5.830 2.117 1.00 98.25 171 VAL A N 1
ATOM 1261 C CA . VAL A 1 171 ? -0.086 7.086 1.852 1.00 98.25 171 VAL A CA 1
ATOM 1262 C C . VAL A 1 171 ? -1.071 8.208 1.570 1.00 98.25 171 VAL A C 1
ATOM 1264 O O . VAL A 1 171 ? -1.836 8.171 0.605 1.00 98.25 171 VAL A O 1
ATOM 1267 N N . THR A 1 172 ? -0.964 9.270 2.361 1.00 98.25 172 THR A N 1
ATOM 1268 C CA . THR A 1 172 ? -1.706 10.512 2.161 1.00 98.25 172 THR A CA 1
ATOM 1269 C C . THR A 1 172 ? -0.857 11.543 1.417 1.00 98.25 172 THR A C 1
ATOM 1271 O O . THR A 1 172 ? 0.255 11.885 1.829 1.00 98.25 172 THR A O 1
ATOM 1274 N N . ALA A 1 173 ? -1.411 12.103 0.344 1.00 98.50 173 ALA A N 1
ATOM 1275 C CA . ALA A 1 173 ? -0.832 13.201 -0.413 1.00 98.50 173 ALA A CA 1
ATOM 1276 C C . ALA A 1 173 ? -1.441 14.555 -0.017 1.00 98.50 173 ALA A C 1
ATOM 1278 O O . ALA A 1 173 ? -2.658 14.729 0.094 1.00 98.50 173 ALA A O 1
ATOM 1279 N N . SER A 1 174 ? -0.593 15.569 0.124 1.00 98.19 174 SER A N 1
ATOM 1280 C CA . SER A 1 174 ? -1.000 16.958 0.362 1.00 98.19 174 SER A CA 1
ATOM 1281 C C . SER A 1 174 ? -0.126 17.918 -0.434 1.00 98.19 174 SER A C 1
ATOM 1283 O O . SER A 1 174 ? 0.977 17.563 -0.827 1.00 98.19 174 SER A O 1
ATOM 1285 N N . ILE A 1 175 ? -0.600 19.136 -0.692 1.00 97.94 175 ILE A N 1
ATOM 1286 C CA . ILE A 1 175 ? 0.209 20.148 -1.380 1.00 97.94 175 ILE A CA 1
ATOM 1287 C C . ILE A 1 175 ? 0.534 21.271 -0.408 1.00 97.94 175 ILE A C 1
ATOM 1289 O O . ILE A 1 175 ? -0.364 21.837 0.218 1.00 97.94 175 ILE A O 1
ATOM 1293 N N . LEU A 1 176 ? 1.817 21.603 -0.313 1.00 97.12 176 LEU A N 1
ATOM 1294 C CA . LEU A 1 176 ? 2.324 22.717 0.470 1.00 97.12 176 LEU A CA 1
ATOM 1295 C C . LEU A 1 176 ? 2.743 23.856 -0.461 1.00 97.12 176 LEU A C 1
ATOM 1297 O O . LEU A 1 176 ? 3.561 23.663 -1.357 1.00 97.12 176 LEU A O 1
ATOM 1301 N N . ALA A 1 177 ? 2.213 25.054 -0.217 1.00 95.62 177 ALA A N 1
ATOM 1302 C CA . ALA A 1 177 ? 2.715 26.281 -0.823 1.00 95.62 177 ALA A CA 1
ATOM 1303 C C . ALA A 1 177 ? 3.857 26.828 0.046 1.00 95.62 177 ALA A C 1
ATOM 1305 O O . ALA A 1 177 ? 3.619 27.318 1.151 1.00 95.62 177 ALA A O 1
ATOM 1306 N N . TYR A 1 178 ? 5.093 26.714 -0.436 1.00 91.12 178 TYR A N 1
ATOM 1307 C CA . TYR A 1 178 ? 6.288 27.173 0.279 1.00 91.12 178 TYR A CA 1
ATOM 1308 C C . TYR A 1 178 ? 6.622 28.647 -0.024 1.00 91.12 178 TYR A C 1
ATOM 1310 O O . TYR A 1 178 ? 7.338 29.303 0.731 1.00 91.12 178 TYR A O 1
ATOM 1318 N N . GLY A 1 179 ? 6.062 29.199 -1.103 1.00 90.06 179 GLY A N 1
ATOM 1319 C CA . GLY A 1 179 ? 6.230 30.594 -1.503 1.00 90.06 179 GLY A CA 1
ATOM 1320 C C . GLY A 1 179 ? 5.435 30.934 -2.764 1.00 90.06 179 GLY A C 1
ATOM 1321 O O . GLY A 1 179 ? 4.568 30.175 -3.196 1.00 90.06 179 GLY A O 1
ATOM 1322 N N . THR A 1 180 ? 5.731 32.085 -3.371 1.00 91.19 180 THR A N 1
ATOM 1323 C CA . THR A 1 180 ? 5.142 32.466 -4.662 1.00 91.19 180 THR A CA 1
ATOM 1324 C C . THR A 1 180 ? 5.629 31.508 -5.743 1.00 91.19 180 THR A C 1
ATOM 1326 O O . THR A 1 180 ? 6.828 31.450 -6.002 1.00 91.19 180 THR A O 1
ATOM 1329 N N . ASN A 1 181 ? 4.703 30.793 -6.383 1.00 92.00 181 ASN A N 1
ATOM 1330 C CA . ASN A 1 181 ? 4.996 29.806 -7.426 1.00 92.00 181 ASN A CA 1
ATOM 1331 C C . ASN A 1 181 ? 5.965 28.696 -6.957 1.00 92.00 181 ASN A C 1
ATOM 1333 O O . ASN A 1 181 ? 6.757 28.205 -7.755 1.00 92.00 181 ASN A O 1
ATOM 1337 N N . ASP A 1 182 ? 5.924 28.326 -5.672 1.00 96.81 182 ASP A N 1
ATOM 1338 C CA . ASP A 1 182 ? 6.616 27.144 -5.138 1.00 96.81 182 ASP A CA 1
ATOM 1339 C C . ASP A 1 182 ? 5.585 26.258 -4.439 1.00 96.81 182 ASP A C 1
ATOM 1341 O O . ASP A 1 182 ? 5.231 26.477 -3.274 1.00 96.81 182 ASP A O 1
ATOM 1345 N N . PHE A 1 183 ? 5.071 25.286 -5.188 1.00 97.88 183 PHE A N 1
ATOM 1346 C CA . PHE A 1 183 ? 4.153 24.266 -4.703 1.00 97.88 183 PHE A CA 1
ATOM 1347 C C . PHE A 1 183 ? 4.853 22.914 -4.680 1.00 97.88 183 PHE A C 1
ATOM 1349 O O . PHE A 1 183 ? 5.500 22.531 -5.653 1.00 97.88 183 PHE A O 1
ATOM 1356 N N . ARG A 1 184 ? 4.707 22.179 -3.579 1.00 97.69 184 ARG A N 1
ATOM 1357 C CA . ARG A 1 184 ? 5.319 20.858 -3.408 1.00 97.69 184 ARG A CA 1
ATOM 1358 C C . ARG A 1 184 ? 4.281 19.843 -2.992 1.00 97.69 184 ARG A C 1
ATOM 1360 O O . ARG A 1 184 ? 3.504 20.095 -2.070 1.00 97.69 184 ARG A O 1
ATOM 1367 N N . LEU A 1 185 ? 4.289 18.701 -3.661 1.00 98.00 185 LEU A N 1
ATOM 1368 C CA . LEU A 1 185 ? 3.490 17.546 -3.299 1.00 98.00 185 LEU A CA 1
ATOM 1369 C C . LEU A 1 185 ? 4.222 16.780 -2.196 1.00 98.00 185 LEU A C 1
ATOM 1371 O O . LEU A 1 185 ? 5.366 16.358 -2.359 1.00 98.00 185 LEU A O 1
ATOM 1375 N N . ILE A 1 186 ? 3.559 16.646 -1.057 1.00 98.19 186 ILE A N 1
ATOM 1376 C CA . ILE A 1 186 ? 4.056 15.962 0.126 1.00 98.19 186 ILE A CA 1
ATOM 1377 C C . ILE A 1 186 ? 3.324 14.634 0.252 1.00 98.19 186 ILE A C 1
ATOM 1379 O O . ILE A 1 186 ? 2.103 14.624 0.424 1.00 98.19 186 ILE A O 1
ATOM 1383 N N . LEU A 1 187 ? 4.075 1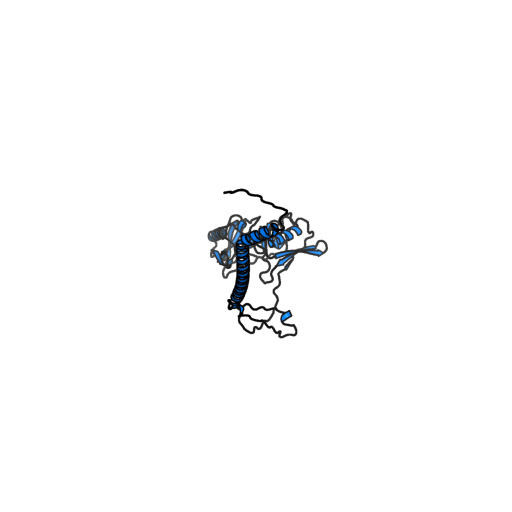3.539 0.219 1.00 98.38 187 LEU A N 1
ATOM 1384 C CA . LEU A 1 187 ? 3.591 12.207 0.565 1.00 98.38 187 LEU A CA 1
ATOM 1385 C C . LEU A 1 187 ? 3.893 11.948 2.036 1.00 98.38 187 LEU A C 1
ATOM 1387 O O . LEU A 1 187 ? 4.997 12.232 2.501 1.00 98.38 187 LEU A O 1
ATOM 1391 N N . THR A 1 188 ? 2.915 11.448 2.779 1.00 98.06 188 THR A N 1
ATOM 1392 C CA . THR A 1 188 ? 3.061 11.054 4.182 1.00 98.06 188 THR A CA 1
ATOM 1393 C C . THR A 1 188 ? 2.564 9.627 4.336 1.00 98.06 188 THR A C 1
ATOM 1395 O O . THR A 1 188 ? 1.437 9.344 3.945 1.00 98.06 188 THR A O 1
ATOM 1398 N N . SER A 1 189 ? 3.398 8.754 4.901 1.00 98.00 189 SER A N 1
ATOM 1399 C CA . SER A 1 189 ? 2.967 7.422 5.329 1.00 98.00 189 SER A CA 1
ATOM 1400 C C . SER A 1 189 ? 1.920 7.565 6.431 1.00 98.00 189 SER A C 1
ATOM 1402 O O . SER A 1 189 ? 2.128 8.329 7.378 1.00 98.00 189 SER A O 1
ATOM 1404 N N . ASP A 1 190 ? 0.808 6.850 6.316 1.00 96.75 190 ASP A N 1
ATOM 1405 C CA . ASP A 1 190 ? -0.233 6.846 7.346 1.00 96.75 190 ASP A CA 1
ATOM 1406 C C . ASP A 1 190 ? 0.238 6.077 8.591 1.00 96.75 190 ASP A C 1
ATOM 1408 O O . ASP A 1 190 ? -0.121 6.426 9.717 1.00 96.75 190 ASP A O 1
ATOM 1412 N N . GLU A 1 191 ? 1.126 5.100 8.391 1.00 94.94 191 GLU A N 1
ATOM 1413 C CA . GLU A 1 191 ? 1.758 4.316 9.448 1.00 94.94 191 GLU A CA 1
ATOM 1414 C C . GLU A 1 191 ? 3.163 4.830 9.791 1.00 94.94 191 GLU A C 1
ATOM 1416 O O . GLU A 1 191 ? 3.901 5.371 8.958 1.00 94.94 191 GLU A O 1
ATOM 1421 N N . THR A 1 192 ? 3.563 4.637 11.047 1.00 94.38 192 THR A N 1
ATOM 1422 C CA . THR A 1 192 ? 4.940 4.880 11.497 1.00 94.38 192 THR A CA 1
ATOM 1423 C C . THR A 1 192 ? 5.766 3.607 11.400 1.00 94.38 192 THR A C 1
ATOM 1425 O O . THR A 1 192 ? 5.273 2.538 11.745 1.00 94.38 192 THR A O 1
ATOM 1428 N N . GLY A 1 193 ? 7.047 3.707 1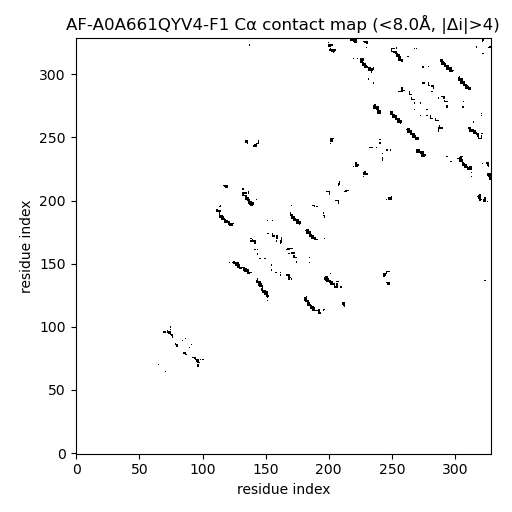1.054 1.00 91.88 193 GLY A N 1
ATOM 1429 C CA . GLY A 1 193 ? 7.917 2.533 11.016 1.00 91.88 193 GLY A CA 1
ATOM 1430 C C . GLY A 1 193 ? 9.039 2.668 10.002 1.00 91.88 193 GLY A C 1
ATOM 1431 O O . GLY A 1 193 ? 9.166 3.695 9.340 1.00 91.88 193 GLY A O 1
ATOM 1432 N N . ALA A 1 194 ? 9.867 1.629 9.917 1.00 88.81 194 ALA A N 1
ATOM 1433 C CA . ALA A 1 194 ? 11.011 1.594 9.009 1.00 88.81 194 ALA A CA 1
ATOM 1434 C C . ALA A 1 194 ? 10.625 1.286 7.551 1.00 88.81 194 ALA A C 1
ATOM 1436 O O . ALA A 1 194 ? 11.357 1.703 6.663 1.00 88.81 194 ALA A O 1
ATOM 1437 N N . GLU A 1 195 ? 9.491 0.611 7.318 1.00 88.44 195 GLU A N 1
ATOM 1438 C CA . GLU A 1 195 ? 8.986 0.280 5.971 1.00 88.44 195 GLU A CA 1
ATOM 1439 C C . GLU A 1 195 ? 8.740 1.539 5.127 1.00 88.44 195 GLU A C 1
ATOM 1441 O O . GLU A 1 195 ? 9.150 1.616 3.972 1.00 88.44 195 GLU A O 1
ATOM 1446 N N . GLY A 1 196 ? 8.122 2.562 5.729 1.00 92.62 196 GLY A N 1
ATOM 1447 C CA . GLY A 1 196 ? 7.908 3.852 5.082 1.00 92.62 196 GLY A CA 1
ATOM 1448 C C . GLY A 1 196 ? 6.989 3.782 3.855 1.00 92.62 196 GLY A C 1
ATOM 1449 O O . GLY A 1 196 ? 5.903 3.212 3.910 1.00 92.62 196 GLY A O 1
ATOM 1450 N N . ILE A 1 197 ? 7.403 4.440 2.774 1.00 95.75 197 ILE A N 1
ATOM 1451 C CA . ILE A 1 197 ? 6.686 4.574 1.506 1.00 95.75 197 ILE A CA 1
ATOM 1452 C C . ILE A 1 197 ? 7.499 3.875 0.414 1.00 95.75 197 ILE A C 1
ATOM 1454 O O . ILE A 1 197 ? 8.563 4.352 0.020 1.00 95.75 197 ILE A O 1
ATOM 1458 N N . GLY A 1 198 ? 6.961 2.784 -0.118 1.00 94.31 198 GLY A N 1
ATOM 1459 C CA . GLY A 1 198 ? 7.443 2.126 -1.323 1.00 94.31 198 GLY A CA 1
ATOM 1460 C C . GLY A 1 198 ? 7.020 2.895 -2.572 1.00 94.31 198 GLY A C 1
ATOM 1461 O O . GLY A 1 198 ? 5.840 3.187 -2.761 1.00 94.31 198 GLY A O 1
ATOM 1462 N N . LEU A 1 199 ? 7.996 3.204 -3.419 1.00 95.38 199 LEU A N 1
ATOM 1463 C CA . LEU A 1 199 ? 7.849 3.965 -4.655 1.00 95.38 199 LEU A CA 1
ATOM 1464 C C . LEU A 1 199 ? 8.539 3.198 -5.788 1.00 95.38 199 LEU A C 1
ATOM 1466 O O . LEU A 1 199 ? 9.709 2.854 -5.643 1.00 95.38 199 LEU A O 1
ATOM 1470 N N . GLN A 1 200 ? 7.831 2.918 -6.884 1.00 94.69 200 GLN A N 1
ATOM 1471 C CA . GLN A 1 200 ? 8.406 2.297 -8.088 1.00 94.69 200 GLN A CA 1
ATOM 1472 C C . GLN A 1 200 ? 7.848 2.939 -9.356 1.00 94.69 200 GLN A C 1
ATOM 1474 O O . GLN A 1 200 ? 6.635 3.152 -9.468 1.00 94.69 200 GLN A O 1
ATOM 1479 N N . ASN A 1 201 ? 8.708 3.213 -10.335 1.00 94.38 201 ASN A N 1
ATOM 1480 C CA . ASN A 1 201 ? 8.227 3.542 -11.672 1.00 94.38 201 ASN A CA 1
ATOM 1481 C C . ASN A 1 201 ? 7.573 2.304 -12.292 1.00 94.38 201 ASN A C 1
ATOM 1483 O O . ASN A 1 201 ? 8.169 1.230 -12.323 1.00 94.38 201 ASN A O 1
ATOM 1487 N N . ALA A 1 202 ? 6.354 2.472 -12.802 1.00 94.69 202 ALA A N 1
ATOM 1488 C CA . ALA A 1 202 ? 5.622 1.451 -13.551 1.00 94.69 202 ALA A CA 1
ATOM 1489 C C . ALA A 1 202 ? 5.314 1.918 -14.979 1.00 94.69 202 ALA A C 1
ATOM 1491 O O . ALA A 1 202 ? 4.287 1.594 -15.573 1.00 94.69 202 ALA A O 1
ATOM 1492 N N . SER A 1 203 ? 6.228 2.720 -15.523 1.00 93.19 203 SER A N 1
ATOM 1493 C CA . SER A 1 203 ? 6.218 3.200 -16.897 1.00 93.19 203 SER A CA 1
ATOM 1494 C C . SER A 1 203 ? 7.649 3.308 -17.425 1.00 93.19 203 SER A C 1
ATOM 1496 O O . SER A 1 203 ? 8.605 3.172 -16.663 1.00 93.19 203 SER A O 1
ATOM 1498 N N . SER A 1 204 ? 7.808 3.562 -18.724 1.00 89.62 204 SER A N 1
ATOM 1499 C CA . SER A 1 204 ? 9.127 3.826 -19.313 1.00 89.62 204 SER A CA 1
ATOM 1500 C C . SER A 1 204 ? 9.730 5.167 -18.885 1.00 89.62 204 SER A C 1
ATOM 1502 O O . SER A 1 204 ? 10.900 5.405 -19.156 1.00 89.62 204 SER A O 1
ATOM 1504 N N . GLU A 1 205 ? 8.935 6.049 -18.277 1.00 91.44 205 GLU A N 1
ATOM 1505 C CA . GLU A 1 205 ? 9.390 7.331 -17.749 1.00 91.44 205 GLU A CA 1
ATOM 1506 C C . GLU A 1 205 ? 9.741 7.203 -16.259 1.00 91.44 205 GLU A C 1
ATOM 1508 O O . GLU A 1 205 ? 9.040 6.540 -15.486 1.00 91.44 205 GLU A O 1
ATOM 1513 N N . ASP A 1 206 ? 10.789 7.914 -15.842 1.00 93.00 206 ASP A N 1
ATOM 1514 C CA . ASP A 1 206 ? 11.262 7.989 -14.453 1.00 93.00 206 ASP A CA 1
ATOM 1515 C C . ASP A 1 206 ? 10.457 9.025 -13.651 1.00 93.00 206 ASP A C 1
ATOM 1517 O O . ASP A 1 206 ? 10.982 10.018 -13.132 1.00 93.00 206 ASP A O 1
ATOM 1521 N N . ILE A 1 207 ? 9.138 8.835 -13.597 1.00 94.62 207 ILE A N 1
ATOM 1522 C CA . ILE A 1 207 ? 8.176 9.792 -13.030 1.00 94.62 207 ILE A CA 1
ATOM 1523 C C . ILE A 1 207 ? 8.513 10.119 -11.568 1.00 94.62 207 ILE A C 1
ATOM 1525 O O . ILE A 1 207 ? 8.390 11.267 -11.133 1.00 94.62 207 ILE A O 1
ATOM 1529 N N . ILE A 1 208 ? 8.965 9.136 -10.790 1.00 95.12 208 ILE A N 1
ATOM 1530 C CA . ILE A 1 208 ? 9.275 9.310 -9.364 1.00 95.12 208 ILE A CA 1
ATOM 1531 C C . ILE A 1 208 ? 10.497 10.216 -9.163 1.00 95.12 208 ILE A C 1
ATOM 1533 O O . ILE A 1 208 ? 10.504 11.080 -8.276 1.00 95.12 208 ILE A O 1
ATOM 1537 N N . GLN A 1 209 ? 11.502 10.079 -10.023 1.00 94.44 209 GLN A N 1
ATOM 1538 C CA . GLN A 1 209 ? 12.683 10.933 -10.084 1.00 94.44 209 GLN A CA 1
ATOM 1539 C C . GLN A 1 209 ? 12.316 12.315 -10.640 1.00 94.44 209 GLN A C 1
ATOM 1541 O O . GLN A 1 209 ? 12.818 13.321 -10.137 1.00 94.44 209 GLN A O 1
ATOM 1546 N N . ALA A 1 210 ? 11.389 12.401 -11.602 1.00 94.75 210 ALA A N 1
ATOM 1547 C CA . ALA A 1 210 ? 10.871 13.672 -12.114 1.00 94.75 210 ALA A CA 1
ATOM 1548 C C . ALA A 1 210 ? 10.165 14.485 -11.011 1.00 94.75 210 ALA A C 1
ATOM 1550 O O . ALA A 1 210 ? 10.409 15.687 -10.861 1.00 94.75 210 ALA A O 1
ATOM 1551 N N . PHE A 1 211 ? 9.371 13.824 -10.159 1.00 95.69 211 PHE A N 1
ATOM 1552 C CA . PHE A 1 211 ? 8.837 14.433 -8.937 1.00 95.69 211 PHE A CA 1
ATOM 1553 C C . PHE A 1 211 ? 9.920 14.741 -7.898 1.00 95.69 211 PHE A C 1
ATOM 1555 O O . PHE A 1 211 ? 9.680 15.557 -7.013 1.00 95.69 211 PHE A O 1
ATOM 1562 N N . GLY A 1 212 ? 11.108 14.147 -7.990 1.00 95.56 212 GLY A N 1
ATOM 1563 C CA . GLY A 1 212 ? 12.215 14.358 -7.057 1.00 95.56 212 GLY A CA 1
ATOM 1564 C C . GLY A 1 212 ? 12.064 13.607 -5.735 1.00 95.56 212 GLY A C 1
ATOM 1565 O O . GLY A 1 212 ? 12.672 14.005 -4.743 1.00 95.56 212 GLY A O 1
ATOM 1566 N N . TRP A 1 213 ? 11.243 12.554 -5.693 1.00 94.56 213 TRP A N 1
ATOM 1567 C CA . TRP A 1 213 ? 11.083 11.716 -4.498 1.00 94.56 213 TRP A CA 1
ATOM 1568 C C . TRP A 1 213 ? 12.198 10.685 -4.331 1.00 94.56 213 TRP A C 1
ATOM 1570 O O . TRP A 1 213 ? 12.451 10.246 -3.210 1.00 94.56 213 TRP A O 1
ATOM 1580 N N . LYS A 1 214 ? 12.864 10.331 -5.431 1.00 90.69 214 LYS A N 1
ATOM 1581 C CA . LYS A 1 214 ? 13.974 9.382 -5.487 1.00 90.69 214 LYS A CA 1
ATOM 1582 C C . LYS A 1 214 ? 15.143 10.010 -6.243 1.00 90.69 214 LYS A C 1
ATOM 1584 O O . LYS A 1 214 ? 14.934 10.836 -7.134 1.00 90.69 214 LYS A O 1
ATOM 1589 N N . ASP A 1 215 ? 16.364 9.647 -5.861 1.00 86.25 215 ASP A N 1
ATOM 1590 C CA . ASP A 1 215 ? 17.550 9.984 -6.648 1.00 86.25 215 ASP A CA 1
ATOM 1591 C C . ASP A 1 215 ? 17.693 9.052 -7.870 1.00 86.25 215 ASP A C 1
ATOM 1593 O O . ASP A 1 215 ? 16.838 8.213 -8.143 1.00 86.25 215 ASP A O 1
ATOM 1597 N N . THR A 1 216 ? 18.736 9.247 -8.675 1.00 84.44 216 THR A N 1
ATOM 1598 C CA . THR A 1 216 ? 18.952 8.474 -9.910 1.00 84.44 216 THR A CA 1
ATOM 1599 C C . THR A 1 216 ? 19.733 7.177 -9.682 1.00 84.44 216 THR A C 1
ATOM 1601 O O . THR A 1 216 ? 20.229 6.595 -10.643 1.00 84.44 216 THR A O 1
ATOM 1604 N N . SER A 1 217 ? 19.952 6.771 -8.432 1.00 85.50 217 SER A N 1
ATOM 1605 C CA . SER A 1 217 ? 20.676 5.543 -8.114 1.00 85.50 217 SER A CA 1
ATOM 1606 C C . SER A 1 217 ? 19.708 4.371 -8.149 1.00 85.50 217 SER A C 1
ATOM 1608 O O . SER A 1 217 ? 18.681 4.398 -7.477 1.00 85.50 217 SER A O 1
ATOM 1610 N N . GLU A 1 218 ? 20.070 3.324 -8.880 1.00 86.56 218 GLU A N 1
ATOM 1611 C CA . GLU A 1 218 ? 19.385 2.037 -8.811 1.00 86.56 218 GLU A CA 1
ATOM 1612 C C . GLU A 1 218 ? 20.086 1.115 -7.821 1.00 86.56 218 GLU A C 1
ATOM 1614 O O . GLU A 1 218 ? 21.309 0.946 -7.846 1.00 86.56 218 GLU A O 1
ATOM 1619 N N . ASN A 1 219 ? 19.296 0.494 -6.957 1.00 91.31 219 ASN A N 1
ATOM 1620 C CA . ASN A 1 219 ? 19.733 -0.527 -6.024 1.00 91.31 219 ASN A CA 1
ATOM 1621 C C . ASN A 1 219 ? 18.827 -1.751 -6.140 1.00 91.31 219 ASN A C 1
ATOM 1623 O O . ASN A 1 219 ? 17.666 -1.661 -6.527 1.00 91.31 219 ASN A O 1
ATOM 1627 N N . ILE A 1 220 ? 19.336 -2.912 -5.738 1.00 94.94 220 ILE A N 1
ATOM 1628 C CA . ILE A 1 220 ? 18.491 -4.096 -5.571 1.00 94.94 220 ILE A CA 1
ATOM 1629 C C . ILE A 1 220 ? 17.563 -3.860 -4.379 1.00 94.94 220 ILE A C 1
ATOM 1631 O O . ILE A 1 220 ? 18.034 -3.591 -3.271 1.00 94.94 220 ILE A O 1
ATOM 1635 N N . LYS A 1 221 ? 16.257 -4.013 -4.599 1.00 93.69 221 LYS A N 1
ATOM 1636 C CA . LYS A 1 221 ? 15.235 -3.862 -3.560 1.00 93.69 221 LYS A CA 1
ATOM 1637 C C . LYS A 1 221 ? 15.207 -5.060 -2.614 1.00 93.69 221 LYS A C 1
ATOM 1639 O O . LYS A 1 221 ? 15.302 -4.889 -1.403 1.00 93.69 221 LYS A O 1
ATOM 1644 N N . ASN A 1 222 ? 15.142 -6.271 -3.170 1.00 94.06 222 ASN A N 1
ATOM 1645 C CA . ASN A 1 222 ? 14.991 -7.512 -2.407 1.00 94.06 222 ASN A CA 1
ATOM 1646 C C . ASN A 1 222 ? 16.169 -8.481 -2.673 1.00 94.06 222 ASN A C 1
ATOM 1648 O O . ASN A 1 222 ? 16.030 -9.435 -3.446 1.00 94.06 222 ASN A O 1
ATOM 1652 N N . PRO A 1 223 ? 17.364 -8.245 -2.090 1.00 96.06 223 PRO A N 1
ATOM 1653 C CA . PRO A 1 223 ? 18.523 -9.110 -2.299 1.00 96.06 223 PRO A CA 1
ATOM 1654 C C . PRO A 1 223 ? 18.417 -10.418 -1.501 1.00 96.06 223 PRO A C 1
ATOM 1656 O O . PRO A 1 223 ? 18.029 -10.428 -0.334 1.00 96.06 223 PRO A O 1
ATOM 1659 N N . ILE A 1 224 ? 18.876 -11.519 -2.097 1.00 95.50 224 ILE A N 1
ATOM 1660 C CA . ILE A 1 224 ? 19.130 -12.799 -1.414 1.00 95.50 224 ILE A CA 1
ATOM 1661 C C . ILE A 1 224 ? 20.609 -13.181 -1.560 1.00 95.50 224 ILE A C 1
ATOM 1663 O O . ILE A 1 224 ? 21.330 -12.589 -2.361 1.00 95.50 224 ILE A O 1
ATOM 1667 N N . THR A 1 225 ? 21.088 -14.168 -0.790 1.00 92.62 225 THR A N 1
ATOM 1668 C CA . THR A 1 225 ? 22.527 -14.494 -0.665 1.00 92.62 225 THR A CA 1
ATOM 1669 C C . THR A 1 225 ? 23.277 -14.577 -1.998 1.00 92.62 225 THR A C 1
ATOM 1671 O O . THR A 1 225 ? 24.396 -14.086 -2.065 1.00 92.62 225 THR A O 1
ATOM 1674 N N . ASN A 1 226 ? 22.666 -15.150 -3.040 1.00 91.19 226 ASN A N 1
ATOM 1675 C CA . ASN A 1 226 ? 23.240 -15.264 -4.385 1.00 91.19 226 ASN A CA 1
ATOM 1676 C C . ASN A 1 226 ? 22.220 -14.886 -5.469 1.00 91.19 226 ASN A C 1
ATOM 1678 O O . ASN A 1 226 ? 22.133 -15.560 -6.489 1.00 91.19 226 ASN A O 1
ATOM 1682 N N . GLY A 1 227 ? 21.402 -13.863 -5.248 1.00 95.56 227 GLY A N 1
ATOM 1683 C CA . GLY A 1 227 ? 20.332 -13.546 -6.188 1.00 95.56 227 GLY A CA 1
ATOM 1684 C C . GLY A 1 227 ? 19.483 -12.363 -5.768 1.00 95.56 227 GLY A C 1
ATOM 1685 O O . GLY A 1 227 ? 19.849 -11.609 -4.860 1.00 95.56 227 GLY A O 1
ATOM 1686 N N . VAL A 1 228 ? 18.319 -12.259 -6.398 1.00 97.81 228 VAL A N 1
ATOM 1687 C CA . VAL A 1 228 ? 17.302 -11.241 -6.125 1.00 97.81 228 VAL A CA 1
ATOM 1688 C C . VAL A 1 228 ? 15.902 -11.837 -6.163 1.00 97.81 228 VAL A C 1
ATOM 1690 O O . VAL A 1 228 ? 15.667 -12.890 -6.761 1.00 97.81 228 VAL A O 1
ATOM 1693 N N . GLN A 1 229 ? 14.969 -11.139 -5.536 1.00 97.50 229 GLN A N 1
ATOM 1694 C CA . GLN A 1 229 ? 13.547 -11.439 -5.581 1.00 97.50 229 GLN A CA 1
ATOM 1695 C C . GLN A 1 229 ? 12.762 -10.234 -6.103 1.00 97.50 229 GLN A C 1
ATOM 1697 O O . GLN A 1 229 ? 13.194 -9.090 -5.982 1.00 97.50 229 GLN A O 1
ATOM 1702 N N . SER A 1 230 ? 11.615 -10.501 -6.713 1.00 97.25 230 SER A N 1
ATOM 1703 C CA . SER A 1 230 ? 10.602 -9.488 -6.993 1.00 97.25 230 SER A CA 1
ATOM 1704 C C . SER A 1 230 ? 9.827 -9.130 -5.725 1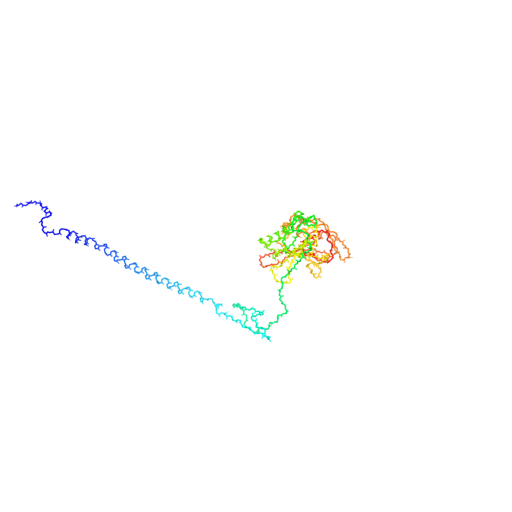.00 97.25 230 SER A C 1
ATOM 1706 O O . SER A 1 230 ? 9.938 -9.802 -4.697 1.00 97.25 230 SER A O 1
ATOM 1708 N N . ASP A 1 231 ? 8.946 -8.140 -5.830 1.00 95.44 231 ASP A N 1
ATOM 1709 C CA . ASP A 1 231 ? 7.846 -8.001 -4.882 1.00 95.44 231 ASP A CA 1
ATOM 1710 C C . ASP A 1 231 ? 6.921 -9.230 -4.933 1.00 95.44 231 ASP A C 1
ATOM 1712 O O . ASP A 1 231 ? 7.026 -10.104 -5.804 1.00 95.44 231 ASP A O 1
ATOM 1716 N N . SER A 1 232 ? 6.013 -9.322 -3.962 1.00 94.19 232 SER A N 1
ATOM 1717 C CA . SER A 1 232 ? 5.042 -10.409 -3.899 1.00 94.19 232 SER A CA 1
ATOM 1718 C C . SER A 1 232 ? 3.785 -10.095 -4.714 1.00 94.19 232 SER A C 1
ATOM 1720 O O . SER A 1 232 ? 3.258 -8.985 -4.679 1.00 94.19 232 SER A O 1
ATOM 1722 N N . PHE A 1 233 ? 3.258 -11.103 -5.406 1.00 95.31 233 PHE A N 1
ATOM 1723 C CA . PHE A 1 233 ? 2.080 -11.006 -6.267 1.00 95.31 233 PHE A CA 1
ATOM 1724 C C . PHE A 1 233 ? 1.003 -12.009 -5.844 1.00 95.31 233 PHE A C 1
ATOM 1726 O O . PHE A 1 233 ? 1.285 -13.028 -5.214 1.00 95.31 233 PHE A O 1
ATOM 1733 N N . SER A 1 234 ? -0.255 -11.741 -6.191 1.00 94.19 234 SER A N 1
ATOM 1734 C CA . SER A 1 234 ? -1.395 -12.608 -5.849 1.00 94.19 234 SER A CA 1
ATOM 1735 C C . SER A 1 234 ? -1.568 -13.815 -6.783 1.00 94.19 234 SER A C 1
ATOM 1737 O O . SER A 1 234 ? -2.287 -14.750 -6.440 1.00 94.19 234 SER A O 1
ATOM 1739 N N . SER A 1 235 ? -0.908 -13.831 -7.945 1.00 96.00 235 SER A N 1
ATOM 1740 C CA . SER A 1 235 ? -0.901 -14.957 -8.890 1.00 96.00 235 SER A CA 1
ATOM 1741 C C . SER A 1 235 ? 0.446 -15.052 -9.601 1.00 96.00 235 SER A C 1
ATOM 1743 O O . SER A 1 235 ? 1.079 -14.032 -9.855 1.00 96.00 235 SER A O 1
ATOM 1745 N N . SER A 1 236 ? 0.868 -16.265 -9.967 1.00 97.31 236 SER A N 1
ATOM 1746 C CA . SER A 1 236 ? 2.029 -16.475 -10.843 1.00 97.31 236 SER A CA 1
ATOM 1747 C C . SER A 1 236 ? 1.673 -16.571 -12.331 1.00 97.31 236 SER A C 1
ATOM 1749 O O . SER A 1 236 ? 2.543 -16.427 -13.189 1.00 97.31 236 SER A O 1
ATOM 1751 N N . THR A 1 237 ? 0.398 -16.800 -12.657 1.00 97.50 237 THR A N 1
ATOM 1752 C CA . THR A 1 237 ? -0.071 -17.120 -14.023 1.00 97.50 237 THR A CA 1
ATOM 1753 C C . THR A 1 237 ? -0.869 -16.002 -14.686 1.00 97.50 237 THR A C 1
ATOM 1755 O O . THR A 1 237 ? -1.158 -16.086 -15.874 1.00 97.50 237 THR A O 1
ATOM 1758 N N . GLN A 1 238 ? -1.236 -14.965 -13.934 1.00 97.81 238 GLN A N 1
ATOM 1759 C CA . GLN A 1 238 ? -1.858 -13.763 -14.483 1.00 97.81 238 GLN A CA 1
ATOM 1760 C C . GLN A 1 238 ? -0.775 -12.793 -14.965 1.00 97.81 238 GLN A C 1
ATOM 1762 O O . GLN A 1 238 ? 0.284 -12.708 -14.342 1.00 97.81 238 GLN A O 1
ATOM 1767 N N . ASP A 1 239 ? -1.040 -12.069 -16.051 1.00 97.00 239 ASP A N 1
ATOM 1768 C CA . ASP A 1 239 ? -0.134 -11.042 -16.561 1.00 97.00 239 ASP A CA 1
ATOM 1769 C C . ASP A 1 239 ? 0.109 -9.924 -15.531 1.00 97.00 239 ASP A C 1
ATOM 1771 O O . ASP A 1 239 ? -0.777 -9.565 -14.743 1.00 97.00 239 ASP A O 1
ATOM 1775 N N . ILE A 1 240 ? 1.324 -9.365 -15.541 1.00 96.94 240 ILE A N 1
ATOM 1776 C CA . ILE A 1 240 ? 1.753 -8.349 -14.567 1.00 96.94 240 ILE A CA 1
ATOM 1777 C C . ILE A 1 240 ? 0.888 -7.086 -14.642 1.00 96.94 240 ILE A C 1
ATOM 1779 O O . ILE A 1 240 ? 0.529 -6.529 -13.602 1.00 96.94 240 ILE A O 1
ATOM 1783 N N . LYS A 1 241 ? 0.479 -6.671 -15.848 1.00 96.31 241 LYS A N 1
ATOM 1784 C CA . LYS A 1 241 ? -0.445 -5.549 -16.049 1.00 96.31 241 LYS A CA 1
ATOM 1785 C C . LYS A 1 241 ? -1.706 -5.690 -15.209 1.00 96.31 241 LYS A C 1
ATOM 1787 O O . LYS A 1 241 ? -2.066 -4.766 -14.483 1.00 96.31 241 LYS A O 1
ATOM 1792 N N . SER A 1 242 ? -2.388 -6.825 -15.324 1.00 96.06 242 SER A N 1
ATOM 1793 C CA . SER A 1 242 ? -3.649 -7.067 -14.629 1.00 96.06 242 SER A CA 1
ATOM 1794 C C . SER A 1 242 ? -3.450 -7.259 -13.129 1.00 96.06 242 SER A C 1
ATOM 1796 O O . SER A 1 242 ? -4.316 -6.858 -12.355 1.00 96.06 242 SER A O 1
ATOM 1798 N N . LEU A 1 243 ? -2.319 -7.841 -12.715 1.00 94.50 243 LEU A N 1
ATOM 1799 C CA . LEU A 1 243 ? -1.971 -8.013 -11.303 1.00 94.50 243 LEU A CA 1
ATOM 1800 C C . LEU A 1 243 ? -1.772 -6.685 -10.575 1.00 94.50 243 LEU A C 1
ATOM 1802 O O . LEU A 1 243 ? -2.241 -6.531 -9.450 1.00 94.50 243 LEU A O 1
ATOM 1806 N N . LEU A 1 244 ? -1.082 -5.745 -11.218 1.00 94.56 244 LEU A N 1
ATOM 1807 C CA . LEU A 1 244 ? -0.776 -4.434 -10.648 1.00 94.56 244 LEU A CA 1
ATOM 1808 C C . LEU A 1 244 ? -1.826 -3.368 -10.998 1.00 94.56 244 LEU A C 1
ATOM 1810 O O . LEU A 1 244 ? -1.830 -2.294 -10.406 1.00 94.56 244 LEU A O 1
ATOM 1814 N N . GLY A 1 245 ? -2.731 -3.651 -11.939 1.0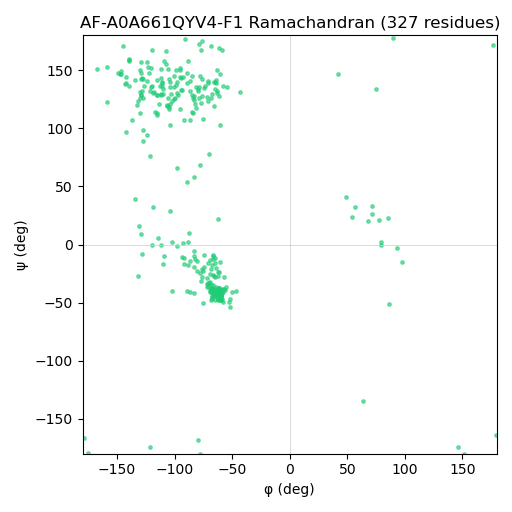0 94.44 245 GLY A N 1
ATOM 1815 C CA . GLY A 1 245 ? -3.740 -2.698 -12.405 1.00 94.44 245 GLY A CA 1
ATOM 1816 C C . GLY A 1 245 ? -3.159 -1.563 -13.254 1.00 94.44 245 GLY A C 1
ATOM 1817 O O . GLY A 1 245 ? -3.661 -0.442 -13.196 1.00 94.44 245 GLY A O 1
ATOM 1818 N N . LEU A 1 246 ? -2.101 -1.834 -14.025 1.00 95.06 246 LEU A N 1
ATOM 1819 C CA . LEU A 1 246 ? -1.410 -0.813 -14.817 1.00 95.06 246 LEU A CA 1
ATOM 1820 C C . LEU A 1 246 ? -2.257 -0.346 -16.013 1.00 95.06 246 LEU A C 1
ATOM 1822 O O . LEU A 1 246 ? -2.905 -1.147 -16.699 1.00 95.06 246 LEU A O 1
ATOM 1826 N N . SER A 1 247 ? -2.220 0.955 -16.306 1.00 92.31 247 SER A N 1
ATOM 1827 C CA . SER A 1 247 ? -2.920 1.564 -17.449 1.00 92.31 247 SER A CA 1
ATOM 1828 C C . SER A 1 247 ? -2.046 1.564 -18.708 1.00 92.31 247 SER A C 1
ATOM 1830 O O . SER A 1 247 ? -2.507 1.251 -19.811 1.00 92.31 247 SER A O 1
ATOM 1832 N N . SER A 1 248 ? -0.765 1.848 -18.511 1.00 83.81 248 SER A N 1
ATOM 1833 C CA . SER A 1 248 ? 0.361 1.745 -19.430 1.00 83.81 248 SER A CA 1
ATOM 1834 C C . SER A 1 248 ? 1.238 0.559 -19.023 1.00 83.81 248 SER A C 1
ATOM 1836 O O . SER A 1 248 ? 1.195 0.112 -17.886 1.00 83.81 248 SER A O 1
ATOM 1838 N N . THR A 1 249 ? 1.990 -0.021 -19.951 1.00 83.62 249 THR A N 1
ATOM 1839 C CA . THR A 1 249 ? 2.849 -1.174 -19.647 1.00 83.62 249 THR A CA 1
ATOM 1840 C C . THR A 1 249 ? 4.137 -1.080 -20.415 1.00 83.62 249 THR A C 1
ATOM 1842 O O . THR A 1 249 ? 4.126 -0.669 -21.578 1.00 83.62 249 THR A O 1
ATOM 1845 N N . GLN A 1 250 ? 5.220 -1.521 -19.792 1.00 90.88 250 GLN A N 1
ATOM 1846 C CA . GLN A 1 250 ? 6.519 -1.560 -20.436 1.00 90.88 250 GLN A CA 1
ATOM 1847 C C . GLN A 1 250 ? 6.737 -2.885 -21.166 1.00 90.88 250 GLN A C 1
ATOM 1849 O O . GLN A 1 250 ? 6.422 -3.972 -20.672 1.00 90.88 250 GLN A O 1
ATOM 1854 N N . THR A 1 251 ? 7.330 -2.770 -22.346 1.00 93.06 251 THR A N 1
ATOM 1855 C CA . THR A 1 251 ? 7.878 -3.880 -23.116 1.00 93.06 251 THR A CA 1
ATOM 1856 C C . THR A 1 251 ? 9.298 -3.490 -23.495 1.00 93.06 251 THR A C 1
ATOM 1858 O O . THR A 1 251 ? 9.512 -2.404 -24.033 1.00 93.06 251 THR A O 1
ATOM 1861 N N . GLY A 1 252 ? 10.272 -4.350 -23.223 1.00 93.19 252 GLY A N 1
ATOM 1862 C CA . GLY A 1 252 ? 11.675 -3.990 -23.395 1.00 93.19 252 GLY A CA 1
ATOM 1863 C C . GLY A 1 252 ? 12.627 -5.147 -23.146 1.00 93.19 252 GLY A C 1
ATOM 1864 O O . GLY A 1 252 ? 12.215 -6.270 -22.859 1.00 93.19 252 GLY A O 1
ATOM 1865 N N . THR A 1 253 ? 13.918 -4.863 -23.284 1.00 95.31 253 THR A N 1
ATOM 1866 C CA . THR A 1 253 ? 14.990 -5.816 -22.995 1.00 95.31 253 THR A CA 1
ATOM 1867 C C . THR A 1 253 ? 15.665 -5.414 -21.694 1.00 95.31 253 THR A C 1
ATOM 1869 O O . THR A 1 253 ? 16.230 -4.325 -21.603 1.00 95.31 253 THR A O 1
ATOM 1872 N N . ILE A 1 254 ? 15.618 -6.310 -20.713 1.00 95.94 254 ILE A N 1
ATOM 1873 C CA . ILE A 1 254 ? 16.453 -6.234 -19.515 1.00 95.94 254 ILE A CA 1
ATOM 1874 C C . ILE A 1 254 ? 17.776 -6.944 -19.793 1.00 95.94 254 ILE A C 1
ATOM 1876 O O . ILE A 1 254 ? 17.841 -7.827 -20.655 1.00 95.94 254 ILE A O 1
ATOM 1880 N N . GLN A 1 255 ? 18.815 -6.607 -19.038 1.00 96.50 255 GLN A N 1
ATOM 1881 C CA . GLN A 1 255 ? 20.079 -7.332 -19.088 1.00 96.50 255 GLN A CA 1
ATOM 1882 C C . GLN A 1 255 ? 20.417 -7.912 -17.724 1.00 96.50 255 GLN A C 1
ATOM 1884 O O . GLN A 1 255 ? 20.321 -7.218 -16.714 1.00 96.50 255 GLN A O 1
ATOM 1889 N N . ILE A 1 256 ? 20.851 -9.170 -17.705 1.00 97.06 256 ILE A N 1
ATOM 1890 C CA . ILE A 1 256 ? 21.278 -9.875 -16.494 1.00 97.06 256 ILE A CA 1
ATOM 1891 C C . ILE A 1 256 ? 22.744 -10.266 -16.663 1.00 97.06 256 ILE A C 1
ATOM 1893 O O . ILE A 1 256 ? 23.122 -10.831 -17.689 1.00 97.06 256 ILE A O 1
ATOM 1897 N N . LEU A 1 257 ? 23.569 -9.954 -15.667 1.00 96.06 257 LEU A N 1
ATOM 1898 C CA . LEU A 1 257 ? 24.980 -10.320 -15.644 1.00 96.06 257 LEU A CA 1
ATOM 1899 C C . LEU A 1 257 ? 25.115 -11.829 -15.420 1.00 96.06 257 LEU A C 1
ATOM 1901 O O . LEU A 1 257 ? 24.609 -12.348 -14.424 1.00 96.06 257 LEU A O 1
ATOM 1905 N N . ASP A 1 258 ? 25.792 -12.524 -16.324 1.00 93.88 258 ASP A N 1
ATOM 1906 C CA . ASP A 1 258 ? 26.100 -13.942 -16.176 1.00 93.88 258 ASP A CA 1
ATOM 1907 C C . ASP A 1 258 ? 27.294 -14.192 -15.234 1.00 93.88 258 ASP A C 1
ATOM 1909 O O . ASP A 1 258 ? 27.992 -13.274 -14.792 1.00 93.88 258 ASP A O 1
ATOM 1913 N N . GLY A 1 259 ? 27.541 -15.466 -14.919 1.00 87.75 259 GLY A N 1
ATOM 1914 C CA . GLY A 1 259 ? 28.650 -15.891 -14.059 1.00 87.75 259 GLY A CA 1
ATOM 1915 C C . GLY A 1 259 ? 30.050 -15.626 -14.629 1.00 87.75 259 GLY A C 1
ATOM 1916 O O . GLY A 1 259 ? 31.026 -15.723 -13.883 1.00 87.75 259 GLY A O 1
ATOM 1917 N N . ASP A 1 260 ? 30.155 -15.270 -15.912 1.00 90.00 260 ASP A N 1
ATOM 1918 C CA . ASP A 1 260 ? 31.404 -14.917 -16.593 1.00 90.00 260 ASP A CA 1
ATOM 1919 C C . ASP A 1 260 ? 31.617 -13.387 -16.665 1.00 90.00 260 ASP A C 1
ATOM 1921 O O . ASP A 1 260 ? 32.658 -12.919 -17.139 1.00 90.00 260 ASP A O 1
ATOM 1925 N N . GLY A 1 261 ? 30.670 -12.594 -16.148 1.00 90.69 261 GLY A N 1
ATOM 1926 C CA . GLY A 1 261 ? 30.736 -11.134 -16.103 1.00 90.69 261 GLY A CA 1
ATOM 1927 C C . GLY A 1 261 ? 30.249 -10.441 -17.379 1.00 90.69 261 GLY A C 1
ATOM 1928 O O . GLY A 1 261 ? 30.639 -9.298 -17.632 1.00 90.69 261 GLY A O 1
ATOM 1929 N N . VAL A 1 262 ? 29.414 -11.103 -18.184 1.00 94.69 262 VAL A N 1
ATOM 1930 C CA . VAL A 1 262 ? 28.820 -10.565 -19.415 1.00 94.69 262 VAL A CA 1
ATOM 1931 C C . VAL A 1 262 ? 27.318 -10.352 -19.232 1.00 94.69 262 VAL A C 1
ATOM 1933 O O . VAL A 1 262 ? 26.613 -11.184 -18.673 1.00 94.69 262 VAL A O 1
ATOM 1936 N N . TYR A 1 263 ? 26.814 -9.209 -19.697 1.00 96.12 263 TYR A N 1
ATOM 1937 C CA . TYR A 1 263 ? 25.383 -8.915 -19.683 1.00 96.12 263 TYR A CA 1
ATOM 1938 C C . TYR A 1 263 ? 24.668 -9.619 -20.833 1.00 96.12 263 TYR A C 1
ATOM 1940 O O . TYR A 1 263 ? 25.025 -9.427 -21.996 1.00 96.12 263 TYR A O 1
ATOM 1948 N N . GLN A 1 264 ? 23.636 -10.385 -20.488 1.00 96.75 264 GLN A N 1
ATOM 1949 C CA . GLN A 1 264 ? 22.814 -11.144 -21.421 1.00 96.75 264 GLN A CA 1
ATOM 1950 C C . GLN A 1 264 ? 21.398 -10.570 -21.478 1.00 96.75 264 GLN A C 1
ATOM 1952 O O . GLN A 1 264 ? 20.793 -10.273 -20.447 1.00 96.75 264 GLN A O 1
ATOM 1957 N N . ASP A 1 265 ? 20.871 -10.446 -22.692 1.00 96.62 265 ASP A N 1
ATOM 1958 C CA . ASP A 1 265 ? 19.578 -9.823 -22.967 1.00 96.62 265 ASP A CA 1
ATOM 1959 C C . ASP A 1 265 ? 18.402 -10.781 -22.714 1.00 96.62 265 ASP A C 1
ATOM 1961 O O . ASP A 1 265 ? 18.400 -11.928 -23.173 1.00 96.62 265 ASP A O 1
ATOM 1965 N N . VAL A 1 266 ? 17.352 -10.278 -22.060 1.00 97.38 266 VAL A N 1
ATOM 1966 C CA . VAL A 1 266 ? 16.055 -10.954 -21.911 1.00 97.38 266 VAL A CA 1
ATOM 1967 C C . VAL A 1 266 ? 14.939 -9.970 -22.246 1.00 97.38 266 VAL A C 1
ATOM 1969 O O . VAL A 1 266 ? 14.794 -8.934 -21.604 1.00 97.38 266 VAL A O 1
ATOM 1972 N N . THR A 1 267 ? 14.123 -10.288 -23.248 1.00 96.94 267 THR A N 1
ATOM 1973 C CA . THR A 1 267 ? 12.961 -9.460 -23.603 1.00 96.94 267 THR A CA 1
ATOM 1974 C C . THR A 1 267 ? 11.766 -9.806 -22.722 1.00 96.94 267 THR A C 1
ATOM 1976 O O . THR A 1 267 ? 11.350 -10.962 -22.679 1.00 96.94 267 THR A O 1
ATOM 1979 N N . ILE A 1 268 ? 11.180 -8.804 -22.073 1.00 97.12 268 ILE A N 1
ATOM 1980 C CA . ILE A 1 268 ? 10.007 -8.927 -21.204 1.00 97.12 268 ILE A CA 1
ATOM 1981 C C . ILE A 1 268 ? 8.912 -7.982 -21.705 1.00 97.12 268 ILE A C 1
ATOM 1983 O O . ILE A 1 268 ? 9.186 -6.864 -22.142 1.00 97.12 268 ILE A O 1
ATOM 1987 N N . ASP A 1 269 ? 7.669 -8.447 -21.648 1.00 96.25 269 ASP A N 1
ATOM 1988 C CA . ASP A 1 269 ? 6.473 -7.683 -21.971 1.00 96.25 269 ASP A CA 1
ATOM 1989 C C . ASP A 1 269 ? 5.474 -7.770 -20.813 1.00 96.25 269 ASP A C 1
ATOM 1991 O O . ASP A 1 269 ? 4.717 -8.732 -20.709 1.00 96.25 269 ASP A O 1
ATOM 1995 N N . LEU A 1 270 ? 5.431 -6.747 -19.956 1.00 96.12 270 LEU A N 1
ATOM 1996 C CA . LEU A 1 270 ? 4.553 -6.743 -18.779 1.00 96.12 270 LEU A CA 1
ATOM 1997 C C . LEU A 1 270 ? 3.058 -6.704 -19.137 1.00 96.12 270 LEU A C 1
ATOM 1999 O O . LEU A 1 270 ? 2.213 -6.926 -18.269 1.00 96.12 270 LEU A O 1
ATOM 2003 N N . SER A 1 271 ? 2.719 -6.427 -20.402 1.00 95.44 271 SER A N 1
ATOM 2004 C CA . SER A 1 271 ? 1.336 -6.440 -20.882 1.00 95.44 271 SER A CA 1
ATOM 2005 C C . SER A 1 271 ? 0.765 -7.842 -21.078 1.00 95.44 271 SER A C 1
ATOM 2007 O O . SER A 1 271 ? -0.456 -8.001 -21.074 1.00 95.44 271 SER A O 1
ATOM 2009 N N . THR A 1 272 ? 1.631 -8.842 -21.263 1.00 96.25 272 THR A N 1
ATOM 2010 C CA . THR A 1 272 ? 1.227 -10.217 -21.578 1.00 96.25 272 THR A CA 1
ATOM 201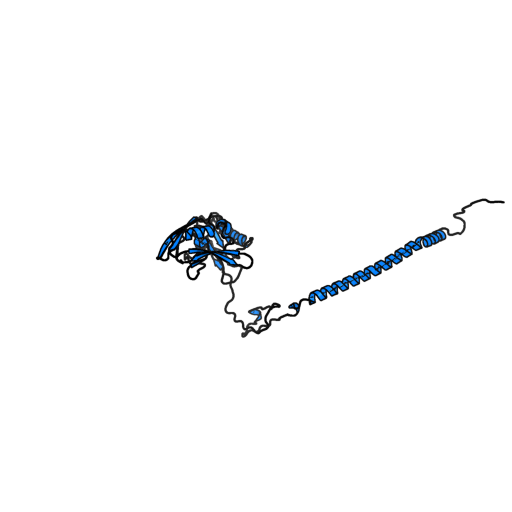1 C C . THR A 1 272 ? 1.911 -11.268 -20.716 1.00 96.25 272 THR A C 1
ATOM 2013 O O . THR A 1 272 ? 1.316 -12.318 -20.489 1.00 96.25 272 THR A O 1
ATOM 2016 N N . ASP A 1 273 ? 3.113 -10.998 -20.212 1.00 98.19 273 ASP A N 1
ATOM 2017 C CA . ASP A 1 273 ? 3.868 -11.955 -19.417 1.00 98.19 273 ASP A CA 1
ATOM 2018 C C . ASP A 1 273 ? 3.356 -12.027 -17.977 1.00 98.19 273 ASP A C 1
ATOM 2020 O O . ASP A 1 273 ? 3.162 -11.005 -17.311 1.00 98.19 273 ASP A O 1
ATOM 2024 N N . SER A 1 274 ? 3.220 -13.249 -17.466 1.00 98.31 274 SER A N 1
ATOM 2025 C CA . SER A 1 274 ? 3.103 -13.538 -16.036 1.00 98.31 274 SER A CA 1
ATOM 2026 C C . SER A 1 274 ? 4.472 -13.798 -15.384 1.00 98.31 274 SER A C 1
ATOM 2028 O O . SER A 1 274 ? 5.499 -13.883 -16.061 1.00 98.31 274 SER A O 1
ATOM 2030 N N . LEU A 1 275 ? 4.517 -14.014 -14.060 1.00 98.25 275 LEU A N 1
ATOM 2031 C CA . LEU A 1 275 ? 5.755 -14.453 -13.390 1.00 98.25 275 LEU A CA 1
ATOM 2032 C C . LEU A 1 275 ? 6.285 -15.784 -13.954 1.00 98.25 275 LEU A C 1
ATOM 2034 O O . LEU A 1 275 ? 7.495 -15.955 -14.095 1.00 98.25 275 LEU A O 1
ATOM 2038 N N . GLU A 1 276 ? 5.397 -16.723 -14.294 1.00 98.50 276 GLU A N 1
ATOM 2039 C CA . GLU A 1 276 ? 5.772 -17.993 -14.933 1.00 98.50 276 GLU A CA 1
ATOM 2040 C C . GLU A 1 276 ? 6.373 -17.792 -16.331 1.00 98.50 276 GLU A C 1
ATOM 2042 O O . GLU A 1 276 ? 7.336 -18.483 -16.690 1.00 98.50 276 GLU A O 1
ATOM 2047 N N . ASP A 1 277 ? 5.849 -16.837 -17.104 1.00 98.56 277 ASP A N 1
ATOM 2048 C CA . ASP A 1 277 ? 6.386 -16.494 -18.422 1.00 98.56 277 ASP A CA 1
ATOM 2049 C C . ASP A 1 277 ? 7.761 -15.840 -18.294 1.00 98.56 277 ASP A C 1
ATOM 2051 O O . ASP A 1 277 ? 8.711 -16.287 -18.939 1.00 98.56 277 ASP A O 1
ATOM 2055 N N . ILE A 1 278 ? 7.912 -14.858 -17.397 1.00 98.19 278 ILE A N 1
ATOM 2056 C CA . ILE A 1 278 ? 9.193 -14.181 -17.135 1.00 98.19 278 ILE A CA 1
ATOM 2057 C C . ILE A 1 278 ? 10.246 -15.191 -16.671 1.00 98.19 278 ILE A C 1
ATOM 2059 O O . ILE A 1 278 ? 11.342 -15.250 -17.233 1.00 98.19 278 ILE A O 1
ATOM 2063 N N . LYS A 1 279 ? 9.901 -16.058 -15.710 1.00 98.50 279 LYS A N 1
ATOM 2064 C CA . LYS A 1 279 ? 10.750 -17.174 -15.269 1.00 98.50 279 LYS A CA 1
ATOM 2065 C C . LYS A 1 279 ? 11.205 -18.027 -16.456 1.00 98.50 279 LYS A C 1
ATOM 2067 O O . LYS A 1 279 ? 12.380 -18.375 -16.570 1.00 98.50 279 LYS A O 1
ATOM 2072 N N . THR A 1 280 ? 10.275 -18.386 -17.339 1.00 98.50 280 THR A N 1
ATOM 2073 C CA . THR A 1 280 ? 10.561 -19.220 -18.513 1.00 98.50 280 THR A CA 1
ATOM 2074 C C . THR A 1 280 ? 11.476 -18.504 -19.504 1.00 98.50 280 THR A C 1
ATOM 2076 O O . THR A 1 280 ? 12.411 -19.117 -20.015 1.00 98.50 280 THR A O 1
ATOM 2079 N N . LYS A 1 281 ? 11.267 -17.207 -19.746 1.00 98.19 281 LYS A N 1
ATOM 2080 C CA . LYS A 1 281 ? 12.121 -16.398 -20.625 1.00 98.19 281 LYS A CA 1
ATOM 2081 C C . LYS A 1 281 ? 13.548 -16.285 -20.094 1.00 98.19 281 LYS A C 1
ATOM 2083 O O . LYS A 1 281 ? 14.476 -16.501 -20.867 1.00 98.19 281 LYS A O 1
ATOM 2088 N N . ILE A 1 282 ? 13.723 -16.046 -18.792 1.00 97.75 282 ILE A N 1
ATOM 2089 C CA . ILE A 1 282 ? 15.051 -16.000 -18.159 1.00 97.75 282 ILE A CA 1
ATOM 2090 C C . ILE A 1 282 ? 15.751 -17.361 -18.272 1.00 97.75 282 ILE A C 1
ATOM 2092 O O . ILE A 1 282 ? 16.894 -17.420 -18.707 1.00 97.75 282 ILE A O 1
ATOM 2096 N N . ASN A 1 283 ? 15.064 -18.464 -17.957 1.00 97.69 283 ASN A N 1
ATOM 2097 C CA . ASN A 1 283 ? 15.661 -19.806 -18.019 1.00 97.69 283 ASN A CA 1
ATOM 2098 C C . ASN A 1 283 ? 15.966 -20.291 -19.447 1.00 97.69 283 ASN A C 1
ATOM 2100 O O . ASN A 1 283 ? 16.823 -21.155 -19.630 1.00 97.69 283 ASN A O 1
ATOM 2104 N N . ASN A 1 284 ? 15.255 -19.778 -20.453 1.00 97.06 284 ASN A N 1
ATOM 2105 C CA . ASN A 1 284 ? 15.524 -20.080 -21.859 1.00 97.06 284 ASN A CA 1
ATOM 2106 C C . ASN A 1 284 ? 16.637 -19.202 -22.448 1.00 97.06 284 ASN A C 1
ATOM 2108 O O . ASN A 1 284 ? 17.207 -19.560 -23.483 1.00 97.06 284 ASN A O 1
ATOM 2112 N N . ALA A 1 285 ? 16.939 -18.060 -21.826 1.00 94.88 285 ALA A N 1
ATOM 2113 C CA . ALA A 1 285 ? 18.067 -17.235 -22.216 1.00 94.88 285 ALA A CA 1
ATOM 2114 C C . ALA A 1 285 ? 19.384 -17.941 -21.826 1.00 94.88 285 ALA A C 1
ATOM 2116 O O . ALA A 1 285 ? 19.480 -18.534 -20.750 1.00 94.88 285 ALA A O 1
ATOM 2117 N N . PRO A 1 286 ? 20.419 -17.915 -22.684 1.00 91.81 286 PRO A N 1
ATOM 2118 C CA . PRO A 1 286 ? 21.694 -18.576 -22.416 1.00 91.81 286 PRO A CA 1
ATOM 2119 C C . PRO A 1 286 ? 22.546 -17.746 -21.439 1.00 91.81 286 PRO A C 1
ATOM 2121 O O . PRO A 1 286 ? 23.568 -17.176 -21.824 1.00 91.81 286 PRO A O 1
ATOM 2124 N N . ILE A 1 287 ? 22.104 -17.650 -20.184 1.00 94.62 287 ILE A N 1
ATOM 2125 C CA . ILE A 1 287 ? 22.753 -16.880 -19.115 1.00 94.62 287 ILE A CA 1
ATOM 2126 C C . ILE A 1 287 ? 23.475 -17.857 -18.188 1.00 94.62 287 ILE A C 1
ATOM 2128 O O . ILE A 1 287 ? 22.857 -18.567 -17.393 1.00 94.62 287 ILE A O 1
ATOM 2132 N N . ALA A 1 288 ? 24.796 -17.951 -18.325 1.00 93.62 288 ALA A N 1
ATOM 2133 C CA . ALA A 1 288 ? 25.582 -18.920 -17.572 1.00 93.62 288 ALA A CA 1
ATOM 2134 C C . ALA A 1 288 ? 25.465 -18.676 -16.057 1.00 93.62 288 ALA A C 1
ATOM 2136 O O . ALA A 1 288 ? 25.696 -17.571 -15.574 1.00 93.62 288 ALA A O 1
ATOM 2137 N N . GLY A 1 289 ? 25.122 -19.722 -15.301 1.00 91.75 289 GLY A N 1
ATOM 2138 C CA . GLY A 1 289 ? 25.060 -19.670 -13.836 1.00 91.75 289 GLY A CA 1
ATOM 2139 C C . GLY A 1 289 ? 23.809 -19.016 -13.247 1.00 91.75 289 GLY A C 1
ATOM 2140 O O . GLY A 1 289 ? 23.697 -19.000 -12.025 1.00 91.75 289 GLY A O 1
ATOM 2141 N N . VAL A 1 290 ? 22.871 -18.541 -14.074 1.00 96.75 290 VAL A N 1
ATOM 2142 C CA . VAL A 1 290 ? 21.626 -17.899 -13.630 1.00 96.75 290 VAL A CA 1
ATOM 2143 C C . VAL A 1 290 ? 20.438 -18.846 -13.784 1.00 96.75 290 VAL A C 1
ATOM 2145 O O . VAL A 1 290 ? 20.321 -19.556 -14.782 1.00 96.75 290 VAL A O 1
ATOM 2148 N N . SER A 1 291 ? 19.536 -18.848 -12.804 1.00 96.69 291 SER A N 1
ATOM 2149 C CA . SER A 1 291 ? 18.266 -19.575 -12.879 1.00 96.69 291 SER A CA 1
ATOM 2150 C C . SER A 1 291 ? 17.139 -18.786 -12.231 1.00 96.69 291 SER A C 1
ATOM 2152 O O . SER A 1 291 ? 17.316 -18.240 -11.146 1.00 96.69 291 SER A O 1
ATOM 2154 N N . ALA A 1 292 ? 15.965 -18.785 -12.854 1.00 98.12 292 ALA A N 1
ATOM 2155 C CA . ALA A 1 292 ? 14.757 -18.189 -12.306 1.00 98.12 292 ALA A CA 1
ATOM 2156 C C . ALA A 1 292 ? 13.778 -19.255 -11.792 1.00 98.12 292 ALA A C 1
ATOM 2158 O O . ALA A 1 292 ? 13.572 -20.302 -12.417 1.00 98.12 292 ALA A O 1
ATOM 2159 N N . SER A 1 293 ? 13.107 -18.962 -10.683 1.00 98.19 293 SER A N 1
ATOM 2160 C CA . SER A 1 293 ? 12.030 -19.774 -10.117 1.00 98.19 293 SER A CA 1
ATOM 2161 C C . SER A 1 293 ? 10.897 -18.892 -9.591 1.00 98.19 293 SER A C 1
ATOM 2163 O O . SER A 1 293 ? 11.094 -17.708 -9.341 1.00 98.19 293 SER A O 1
ATOM 2165 N N . VAL A 1 294 ? 9.696 -19.456 -9.445 1.00 98.12 294 VAL A N 1
ATOM 2166 C CA . VAL A 1 294 ? 8.604 -18.799 -8.715 1.00 98.12 294 VAL A CA 1
ATOM 2167 C C . VAL A 1 294 ? 8.475 -19.495 -7.370 1.00 98.12 294 VAL A C 1
ATOM 2169 O O . VAL A 1 294 ? 8.220 -20.700 -7.314 1.00 98.12 294 VAL A O 1
ATOM 2172 N N . VAL A 1 295 ? 8.680 -18.740 -6.297 1.00 96.69 295 VAL A N 1
ATOM 2173 C CA . VAL A 1 295 ? 8.566 -19.213 -4.917 1.00 96.69 295 VAL A CA 1
ATOM 2174 C C . VAL A 1 295 ? 7.284 -18.681 -4.291 1.00 96.69 295 VAL A C 1
ATOM 2176 O O . VAL A 1 295 ? 6.785 -17.618 -4.663 1.00 96.69 295 VAL A O 1
ATOM 2179 N N . THR A 1 296 ? 6.730 -19.433 -3.346 1.00 94.62 296 THR A N 1
ATOM 2180 C CA . THR A 1 296 ? 5.525 -19.032 -2.619 1.00 94.62 296 THR A CA 1
ATOM 2181 C C . THR A 1 296 ? 5.881 -18.477 -1.250 1.00 94.62 296 THR A C 1
ATOM 2183 O O . THR A 1 296 ? 6.655 -19.100 -0.522 1.00 94.62 296 THR A O 1
ATOM 2186 N N . ALA A 1 297 ? 5.262 -17.362 -0.881 1.00 87.62 297 ALA A N 1
ATOM 2187 C CA . ALA A 1 297 ? 5.250 -16.838 0.478 1.00 87.62 297 ALA A CA 1
ATOM 2188 C C . ALA A 1 297 ? 3.831 -16.954 1.050 1.00 87.62 297 ALA A C 1
ATOM 2190 O O . ALA A 1 297 ? 2.849 -16.798 0.322 1.00 87.62 297 ALA A O 1
ATOM 2191 N N . ASP A 1 298 ? 3.726 -17.263 2.338 1.00 78.88 298 ASP A N 1
ATOM 2192 C CA . ASP A 1 298 ? 2.453 -17.324 3.053 1.00 78.88 298 ASP A CA 1
ATOM 2193 C C . ASP A 1 298 ? 2.327 -16.069 3.921 1.00 78.88 298 ASP A C 1
ATOM 2195 O O . ASP A 1 298 ? 3.200 -15.812 4.751 1.00 78.88 298 ASP A O 1
ATOM 2199 N N . ASP A 1 299 ? 1.274 -15.285 3.694 1.00 71.62 299 ASP A N 1
ATOM 2200 C CA . ASP A 1 299 ? 0.945 -14.086 4.480 1.00 71.62 299 ASP A CA 1
ATOM 2201 C C . ASP A 1 299 ? -0.222 -14.360 5.453 1.00 71.62 299 ASP A C 1
ATOM 2203 O O . ASP A 1 299 ? -1.042 -13.499 5.764 1.00 71.62 299 ASP A O 1
ATOM 2207 N N . GLY A 1 300 ? -0.361 -15.617 5.886 1.00 69.31 300 GLY A N 1
ATOM 2208 C CA . GLY A 1 300 ? -1.365 -16.072 6.847 1.00 69.31 300 GLY A CA 1
ATOM 2209 C C . GLY A 1 300 ? -2.700 -16.445 6.206 1.00 69.31 300 GLY A C 1
ATOM 2210 O O . GLY A 1 300 ? -3.193 -17.546 6.444 1.00 69.31 300 GLY A O 1
ATOM 2211 N N . ASP A 1 301 ? -3.268 -15.562 5.378 1.00 68.75 301 ASP A N 1
ATOM 2212 C CA . ASP A 1 301 ? -4.597 -15.765 4.771 1.00 68.75 301 ASP A CA 1
ATOM 2213 C C . ASP A 1 301 ? -4.562 -16.022 3.254 1.00 68.75 301 ASP A C 1
ATOM 2215 O O . ASP A 1 301 ? -5.541 -16.514 2.690 1.00 68.75 301 ASP A O 1
ATOM 2219 N N . ASN A 1 302 ? -3.452 -15.714 2.570 1.00 83.19 302 ASN A N 1
ATOM 2220 C CA . ASN A 1 302 ? -3.330 -15.864 1.118 1.00 83.19 302 ASN A CA 1
ATOM 2221 C C . ASN A 1 302 ? -1.931 -16.329 0.697 1.00 83.19 302 ASN A C 1
ATOM 2223 O O . ASN A 1 302 ? -0.917 -15.807 1.159 1.00 83.19 302 ASN A O 1
ATOM 2227 N N . THR A 1 303 ? -1.877 -17.255 -0.264 1.00 90.88 303 THR A N 1
ATOM 2228 C CA . THR A 1 303 ? -0.628 -17.611 -0.949 1.00 90.88 303 THR A CA 1
ATOM 2229 C C . THR A 1 303 ? -0.201 -16.476 -1.874 1.00 90.88 303 THR A C 1
ATOM 2231 O O . THR A 1 303 ? -0.967 -16.036 -2.733 1.00 90.88 303 THR A O 1
ATOM 2234 N N . ARG A 1 304 ? 1.041 -16.028 -1.716 1.00 94.69 304 ARG A N 1
ATOM 2235 C CA . ARG A 1 304 ? 1.688 -15.003 -2.535 1.00 94.69 304 ARG A CA 1
ATOM 2236 C C . ARG A 1 304 ? 2.799 -15.639 -3.365 1.00 94.69 304 ARG A C 1
ATOM 2238 O O . ARG A 1 304 ? 3.399 -16.625 -2.943 1.00 94.69 304 ARG A O 1
ATOM 2245 N N . TYR A 1 305 ? 3.088 -15.071 -4.528 1.00 97.31 305 TYR A N 1
ATOM 2246 C CA . TYR A 1 305 ? 4.079 -15.574 -5.479 1.00 97.31 305 TYR A CA 1
ATOM 2247 C C . TYR A 1 305 ? 5.170 -14.535 -5.701 1.00 97.31 305 TYR A C 1
ATOM 2249 O O . TYR A 1 305 ? 4.876 -13.354 -5.857 1.00 97.31 305 TYR A O 1
ATOM 2257 N N . ILE A 1 306 ? 6.421 -14.977 -5.716 1.00 97.81 306 ILE A N 1
ATOM 2258 C CA . ILE A 1 306 ? 7.604 -14.133 -5.878 1.00 97.81 306 ILE A CA 1
ATOM 2259 C C . ILE A 1 306 ? 8.463 -14.753 -6.977 1.00 97.81 306 ILE A C 1
ATOM 2261 O O . ILE A 1 306 ? 8.738 -15.954 -6.947 1.00 97.81 306 ILE A O 1
ATOM 2265 N N . LEU A 1 307 ? 8.895 -13.949 -7.946 1.00 98.12 307 LEU A N 1
ATOM 2266 C CA . LEU A 1 307 ? 9.932 -14.350 -8.889 1.00 98.12 307 LEU A CA 1
ATOM 2267 C C . LEU A 1 307 ? 11.285 -14.248 -8.185 1.00 98.12 307 LEU A C 1
ATOM 2269 O O . LEU A 1 307 ? 11.670 -13.182 -7.716 1.00 98.12 307 LEU A O 1
ATOM 2273 N N . GLN A 1 308 ? 12.010 -15.354 -8.130 1.00 98.19 308 GLN A N 1
ATOM 2274 C CA . GLN A 1 308 ? 13.362 -15.427 -7.601 1.00 98.19 308 GLN A CA 1
ATOM 2275 C C . GLN A 1 308 ? 14.339 -15.684 -8.744 1.00 98.19 308 GLN A C 1
ATOM 2277 O O . GLN A 1 308 ? 14.144 -16.616 -9.524 1.00 98.19 308 GLN A O 1
ATOM 2282 N N . ILE A 1 309 ? 15.391 -14.875 -8.828 1.00 97.94 309 ILE A N 1
ATOM 2283 C CA . ILE A 1 309 ? 16.491 -15.039 -9.777 1.00 97.94 309 ILE A CA 1
ATOM 2284 C C . ILE A 1 309 ? 17.752 -15.329 -8.967 1.00 97.94 309 ILE A C 1
ATOM 2286 O O . ILE A 1 309 ? 18.257 -14.465 -8.256 1.00 97.94 309 ILE A O 1
ATOM 2290 N N . ASP A 1 310 ? 18.258 -16.550 -9.080 1.00 97.25 310 ASP A N 1
ATOM 2291 C CA . ASP A 1 310 ? 19.509 -16.996 -8.478 1.00 97.25 310 ASP A CA 1
ATOM 2292 C C . ASP A 1 310 ? 20.657 -16.878 -9.485 1.00 97.25 310 ASP A C 1
ATOM 2294 O O . ASP A 1 310 ? 20.468 -17.042 -10.690 1.00 97.25 310 ASP A O 1
ATOM 2298 N N . GLY A 1 311 ? 21.865 -16.639 -8.985 1.00 94.75 311 GLY A N 1
ATOM 2299 C CA . GLY A 1 311 ? 23.103 -16.613 -9.759 1.00 94.75 311 GLY A CA 1
ATOM 2300 C C . GLY A 1 311 ? 23.532 -15.242 -10.276 1.00 94.75 311 GLY A C 1
ATOM 2301 O O . GLY A 1 311 ? 24.613 -15.147 -10.850 1.00 94.75 311 GLY A O 1
ATOM 2302 N N . SER A 1 312 ? 22.743 -14.182 -10.060 1.00 94.62 312 SER A N 1
ATOM 2303 C CA . SER A 1 312 ? 23.117 -12.822 -10.464 1.00 94.62 312 SER A CA 1
ATOM 2304 C C . SER A 1 312 ? 22.597 -11.742 -9.520 1.00 94.62 312 SER A C 1
ATOM 2306 O O . SER A 1 312 ? 21.513 -11.846 -8.950 1.00 94.62 312 SER A O 1
ATOM 2308 N N . GLN A 1 313 ? 23.394 -10.685 -9.390 1.00 92.31 313 GLN A N 1
ATOM 2309 C CA . GLN A 1 313 ? 23.042 -9.415 -8.749 1.00 92.31 313 GLN A CA 1
ATOM 2310 C C . GLN A 1 313 ? 23.384 -8.214 -9.654 1.00 92.31 313 GLN A C 1
ATOM 2312 O O . GLN A 1 313 ? 23.343 -7.071 -9.214 1.00 92.31 313 GLN A O 1
ATOM 2317 N N . GLY A 1 314 ? 23.761 -8.460 -10.913 1.00 94.12 314 GLY A N 1
ATOM 2318 C CA . GLY A 1 314 ? 24.046 -7.408 -11.886 1.00 94.12 314 GLY A CA 1
ATOM 2319 C C . GLY A 1 314 ? 22.893 -7.299 -12.868 1.00 94.12 314 GLY A C 1
ATOM 2320 O O . GLY A 1 314 ? 22.636 -8.248 -13.608 1.00 94.12 314 GLY A O 1
ATOM 2321 N N . PHE A 1 315 ? 22.221 -6.153 -12.889 1.00 95.62 315 PHE A N 1
ATOM 2322 C CA . PHE A 1 315 ? 21.073 -5.908 -13.753 1.00 95.62 315 PHE A CA 1
ATOM 2323 C C . PHE A 1 315 ? 21.197 -4.546 -14.421 1.00 95.62 315 PHE A C 1
ATOM 2325 O O . PHE A 1 315 ? 21.621 -3.593 -13.776 1.00 95.62 315 PHE A O 1
ATOM 2332 N N . ASN A 1 316 ? 20.790 -4.468 -15.688 1.00 94.31 316 ASN A N 1
ATOM 2333 C CA . ASN A 1 316 ? 20.506 -3.199 -16.351 1.00 94.31 316 ASN A CA 1
ATOM 2334 C C . ASN A 1 316 ? 19.060 -3.220 -16.839 1.00 94.31 316 ASN A C 1
ATOM 2336 O O . ASN A 1 316 ? 18.638 -4.167 -17.512 1.00 94.31 316 ASN A O 1
ATOM 2340 N N . ASP A 1 317 ? 18.331 -2.152 -16.550 1.00 92.81 317 ASP A N 1
ATOM 2341 C CA . ASP A 1 317 ? 16.939 -1.997 -16.934 1.00 92.81 317 ASP A CA 1
ATOM 2342 C C . ASP A 1 317 ? 16.705 -0.584 -17.459 1.00 92.81 317 ASP A C 1
ATOM 2344 O O . ASP A 1 317 ? 16.720 0.388 -16.725 1.00 92.81 317 ASP A O 1
ATOM 2348 N N . SER A 1 318 ? 16.521 -0.463 -18.770 1.00 86.12 318 SER A N 1
ATOM 2349 C CA . SER A 1 318 ? 16.293 0.842 -19.406 1.00 86.12 318 SER A CA 1
ATOM 2350 C C . SER A 1 318 ? 14.813 1.196 -19.540 1.00 86.12 318 SER A C 1
ATOM 2352 O O . SER A 1 318 ? 14.474 2.203 -20.154 1.00 86.12 318 SER A O 1
ATOM 2354 N N . SER A 1 319 ? 13.915 0.329 -19.068 1.00 90.56 319 SER A N 1
ATOM 2355 C CA . SER A 1 319 ? 12.467 0.482 -19.237 1.00 90.56 319 SER A CA 1
ATOM 2356 C C . SER A 1 319 ? 11.707 0.298 -17.924 1.00 90.56 319 SER A C 1
ATOM 2358 O O . SER A 1 319 ? 10.495 0.089 -17.958 1.00 90.56 319 SER A O 1
ATOM 2360 N N . ASN A 1 320 ? 12.399 0.359 -16.783 1.00 94.06 320 ASN A N 1
ATOM 2361 C CA . ASN A 1 320 ? 11.845 0.195 -15.438 1.00 94.06 320 ASN A CA 1
ATOM 2362 C C . ASN A 1 320 ? 11.042 -1.105 -15.243 1.00 94.06 320 ASN A C 1
ATOM 2364 O O . ASN A 1 320 ? 10.171 -1.178 -14.378 1.00 94.06 320 ASN A O 1
ATOM 2368 N N . ILE A 1 321 ? 11.294 -2.145 -16.042 1.00 96.00 321 ILE A N 1
ATOM 2369 C CA . ILE A 1 321 ? 10.623 -3.446 -15.940 1.00 96.00 321 ILE A CA 1
ATOM 2370 C C . ILE A 1 321 ? 10.963 -4.133 -14.611 1.00 96.00 321 ILE A C 1
ATOM 2372 O O . ILE A 1 321 ? 10.075 -4.618 -13.912 1.00 96.00 321 ILE A O 1
ATOM 2376 N N . LEU A 1 322 ? 12.242 -4.176 -14.247 1.00 95.81 322 LEU A N 1
ATOM 2377 C CA . LEU A 1 322 ? 12.731 -4.730 -12.989 1.00 95.81 322 LEU A CA 1
ATOM 2378 C C . LEU A 1 322 ? 12.351 -3.850 -11.798 1.00 95.81 322 LEU A C 1
ATOM 2380 O O . LEU A 1 322 ? 12.083 -4.393 -10.726 1.00 95.81 322 LEU A O 1
ATOM 2384 N N . GLU A 1 323 ? 12.277 -2.527 -11.970 1.00 94.94 323 GLU A N 1
ATOM 2385 C CA . GLU A 1 323 ? 11.733 -1.635 -10.936 1.00 94.94 323 GLU A CA 1
ATOM 2386 C C . GLU A 1 323 ? 10.231 -1.894 -10.713 1.00 94.94 323 GLU A C 1
ATOM 2388 O O . GLU A 1 323 ? 9.797 -2.056 -9.575 1.00 94.94 323 GLU A O 1
ATOM 2393 N N . THR A 1 324 ? 9.450 -2.068 -11.786 1.00 95.94 324 THR A N 1
ATOM 2394 C CA . THR A 1 324 ? 8.010 -2.401 -11.715 1.00 95.94 324 THR A CA 1
ATOM 2395 C C . THR A 1 324 ? 7.762 -3.734 -11.018 1.00 95.94 324 THR A C 1
ATOM 2397 O O . THR A 1 324 ? 6.794 -3.889 -10.278 1.00 95.94 324 THR A O 1
ATOM 2400 N N . LEU A 1 325 ? 8.641 -4.714 -11.247 1.00 96.25 325 LEU A N 1
ATOM 2401 C CA . LEU A 1 325 ? 8.588 -6.006 -10.566 1.00 96.25 325 LEU A CA 1
ATOM 2402 C C . LEU A 1 325 ? 9.060 -5.926 -9.106 1.00 96.25 325 LEU A C 1
ATOM 2404 O O . LEU A 1 325 ? 8.930 -6.911 -8.385 1.00 96.25 325 LEU A O 1
ATOM 2408 N N . GLY A 1 326 ? 9.632 -4.805 -8.661 1.00 95.62 326 GLY A N 1
ATOM 2409 C CA . GLY A 1 326 ? 10.211 -4.667 -7.326 1.00 95.62 326 GLY A CA 1
ATOM 2410 C C . GLY A 1 326 ? 11.514 -5.446 -7.139 1.00 95.62 326 GLY A C 1
ATOM 2411 O O . GLY A 1 326 ? 11.843 -5.849 -6.029 1.00 95.62 326 GLY A O 1
ATOM 2412 N N . ILE A 1 327 ? 12.254 -5.702 -8.217 1.00 96.44 327 ILE A N 1
ATOM 2413 C CA . ILE A 1 327 ? 13.617 -6.249 -8.150 1.00 96.44 327 ILE A CA 1
ATOM 2414 C C . ILE A 1 327 ? 14.615 -5.111 -7.908 1.00 96.44 327 ILE A C 1
ATOM 2416 O O . ILE A 1 327 ? 15.531 -5.252 -7.093 1.00 96.44 327 ILE A O 1
ATOM 2420 N N . LEU A 1 328 ? 14.412 -3.981 -8.590 1.00 94.56 328 LEU A N 1
ATOM 2421 C CA . LEU A 1 328 ? 15.193 -2.754 -8.436 1.00 94.56 328 LEU A CA 1
ATOM 2422 C C . LEU A 1 328 ? 14.369 -1.661 -7.743 1.00 94.56 328 LEU A C 1
ATOM 2424 O O . LEU A 1 328 ? 13.139 -1.717 -7.728 1.00 94.56 328 LEU A O 1
ATOM 2428 N N . GLN A 1 329 ? 15.060 -0.692 -7.145 1.00 89.44 329 GLN A N 1
ATOM 2429 C CA . GLN A 1 329 ? 14.496 0.520 -6.551 1.00 89.44 329 GLN A CA 1
ATOM 2430 C C . GLN A 1 329 ? 15.517 1.645 -6.481 1.00 89.44 329 GLN A C 1
ATOM 2432 O O . GLN A 1 329 ? 16.690 1.450 -6.854 1.00 89.44 329 GLN A O 1
#

Sequence (329 aa):
MVMSTQSVSGLASGLDWRSIIDDLMKIEHRPVDLVENQKSDYEKKLSEWQSFNSKLLSLKSASESLKDPEDFNLYTTSMQSTGDTSASSLLSATASSTASPGTYTIQISSIATAQKLSSSSFASLDNALGASYEGDILINGVAIHVAATDTLTSVRDKINAANAGTHPTGVTASILAYGTNDFRLILTSDETGAEGIGLQNASSEDIIQAFGWKDTSENIKNPITNGVQSDSFSSSTQDIKSLLGLSSTQTGTIQILDGDGVYQDVTIDLSTDSLEDIKTKINNAPIAGVSASVVTADDGDNTRYILQIDGSQGFNDSSNILETLGILQ